Protein 4LEB (pdb70)

Nearest PDB structures (foldseek):
  4leb-assembly1_A  TM=1.003E+00  e=3.165E-59  Candida albicans
  4lee-assembly4_D  TM=9.912E-01  e=3.536E-52  Candida albicans
  2y7n-assembly1_A  TM=9.715E-01  e=2.767E-42  Candida albicans
  2y7o-assembly1_A  TM=9.801E-01  e=5.892E-42  Candida albicans
  2ylh-assembly1_A  TM=9.831E-01  e=1.135E-41  Candida albicans

Solvent-accessible surface area: 13221 Å² total; per-residue (Å²): 99,102,106,26,84,36,5,0,76,40,14,79,36,16,68,58,57,62,65,34,118,33,122,42,56,0,0,16,3,11,18,3,39,0,37,0,5,3,44,5,54,11,108,83,8,56,53,31,8,52,1,61,0,39,0,49,19,1,1,12,15,42,52,113,120,104,30,34,66,0,56,9,131,75,51,66,3,0,39,0,90,30,104,21,0,14,26,185,41,28,71,0,18,0,64,0,63,3,22,120,59,1,66,110,107,44,86,0,124,17,73,10,75,0,28,0,2,1,1,3,1,1,2,8,18,90,18,0,34,114,5,2,98,36,15,84,26,26,106,16,80,3,43,0,26,7,48,69,42,165,10,59,36,100,13,66,2,76,152,12,94,77,77,66,121,31,85,4,38,12,2,12,30,1,70,87,87,100,52,0,1,1,0,0,0,2,9,77,4,68,115,1,4,69,40,6,41,2,0,0,9,26,47,169,62,42,4,109,7,28,53,95,51,33,53,22,0,6,0,134,28,40,21,54,10,15,21,0,46,32,45,86,106,32,48,83,91,89,97,43,58,62,78,5,0,62,2,64,6,115,106,3,69,59,46,34,14,0,0,0,2,0,23,0,32,15,126,50,21,46,61,8,19,0,32,6,26,6,42,13,30,15,46,89,49,135,136,61,156,33,91,34,81,35,137,6,27,33,172,128,127,61,57,33,7,22

CATH classification: 2.60.40.1280 (+1 more: 2.60.40.2430)

Foldseek 3Di:
DEEDFCFFPAFDDWDADQPDPAPWQALQGWWIKTKTKGKDALQPDAFFYKFKKKFAQFAAFPDPDQWWFDDAPHRTFKIWGWAGCHLPARIIMIMMGTHRVNHRHDIGIGMTITTTRGQLAAAQRPSNLVSVPVDAAAKDKGWMTGPPRIYIDIDGGHFHPDDLQAKDKDWAADVVVQKIKMKIWAGDQQQWFAKWKKWKFADPPFKFWDPVFKAKFKAQFGGSHNHGNHGDDFAWDWDDGGGIIMIMHGTGGHRIIIMMMTIMHGNDSAWGKMKMWHWTAHDVGDIDTDIDMDIHGPD/DDDDDDD

Secondary structure (DSSP, 8-state):
--B----EEEEEEEEE--SS--SS--TTSS-EEEEEEEEEETTT--TT-EEEEEEETEEEESSS-SEEEEEETTEEEEEEEEE--TTT-SEEEEEEEE-TT--TT-EEEEEEEEEEEE----SSSHHHHHHTTS--SEEEEEEEESSS-EEEEEEEEPPPSS-TTS-EEEEEEEGGGTEEEEEEEPPP-TT-EEEEEEEEEESSSSEEEEEEEEEEEEEESB-TTS-BS--B--EEEEEEETTEEEEEEEEEPTTEEEEEEEEEEESSTTEEEEEEEEEEEETTS-EEE--EEEEEE--/---EE--

Organism: Candida albicans (strain SC5314 / ATCC MYA-2876) (NCBI:txid237561)

InterPro domains:
  IPR008440 Agglutinin-like protein repeat [PF05792] (365-396)
  IPR008440 Agglutinin-like protein repeat [PF05792] (401-432)
  IPR008440 Agglutinin-like protein repeat [PF05792] (438-469)
  IPR008440 Agglutinin-like protein repeat [PF05792] (474-505)
  IPR008440 Agglutinin-like protein repeat [PF05792] (510-541)
  IPR008440 Agglutinin-like protein repeat [PF05792] (546-577)
  IPR008440 Agglutinin-like protein repeat [PF05792] (582-613)
  IPR008440 Agglutinin-like protein repeat [PF05792] (618-649)
  IPR008440 Agglutinin-like protein repeat [PF05792] (654-685)
  IPR008440 Agglutinin-like protein repeat [PF05792] (690-721)
  IPR008440 Agglutinin-like protein repeat [PF05792] (726-757)
  IPR008440 Agglutinin-like protein repeat [PF05792] (762-793)
  IPR008440 Agglutinin-like protein repeat [PF05792] (798-829)
  IPR008440 Agglutinin-like protein repeat [PF05792] (834-863)
  IPR008966 Adhesion domain superfamily [SSF49401] (24-174)
  IPR011252 Fibrogen-binding domain 1 [G3DSA:2.60.40.1280] (17-177)
  IPR024672 Agglutinin-like protein, N-terminal [PF11766] (53-298)
  IPR024672 Agglutinin-like protein, N-terminal [SM01056] (53-298)
  IPR033504 Agglutinin-like protein [PTHR33793] (1-693)
  IPR043063 Agglutinin-like protein, N-terminal, N2 subdomain [G3DSA:2.60.40.2430] (178-329)

Sequence (306 aa):
GKTITGVFNSSFNSLTTWSSNAATYNYKGPGTPTWNAVLGWSLDGTSASPGDTFTLNNMMPCVFKFTTSQTSVDLTAHGVKYATTCQFQAGEEFMMTFSTLTCTVSSNTLTPSIKALGTVTTLPLAFNVGGTGSSSSVDLEEDSKCFTAGTNTVTFNDDGGKKISSINVDFERSNVDPKGYLTDSRVIPSLNKKVSTLFVAPQQCANGYTTSGTMMGFANTYGDVQIDCSSNIHVGITKGLNDWNYPVSSSEESFSSYTKTTCSSSNGIFITYKNVPAGYRPFVVDAYISSATDVNSYTLSYANEYTCAGGYWQRAPFTTLRWTGYTTTTTTT

Radius of gyration: 21.94 Å; Cα contacts (8 Å, |Δi|>4): 950; chains: 2; bounding box: 49×68×44 Å

B-factor: mean 16.34, std 8.69, range [6.85, 72.16]

GO terms:
  GO:0050839 cell adhesion molecule binding (F, IDA)
  GO:1903561 extracellular vesicle (C, IDA)
  GO:0005576 extracellular region (C, IDA)
  GO:0009277 fungal-type cell wall (C, IDA)
  GO:0009986 cell surface (C, IDA)
  GO:0030445 yeast-form cell wall (C, IDA)
  GO:0030446 hyphal cell wall (C, IDA)
  GO:0030985 high molecular weight kininogen binding (F, IDA)
  GO:0044409 symbiont entry into host (P, IDA)
  GO:0098609 cell-cell adhesion (P, IDA)
  GO:0007155 cell adhesion (P, IDA)
  GO:0050839 cell adhesion molecule binding (F, IMP)
  GO:0009986 cell surface (C, IMP)
  GO:0030446 hyphal cell wall (C, IMP)
  GO:0043708 cell adhesion involved in biofilm formation (P, IMP)
  GO:0043709 cell adhesion involved in single-species biofilm formation (P, IMP)
  GO:0043710 cell adhesion involved in multi-species biofilm formation (P, IMP)
  GO:0044003 symbiont-mediated perturbation of host process (P, IMP)
  GO:0044011 single-species biofilm formation on inanimate substrate (P, IMP)
  GO:0044182 filamentous growth of a population of unicellular organisms (P, IMP)

Structure (mmCIF, N/CA/C/O backbone):
data_4LEB
#
_entry.id   4LEB
#
_cell.length_a   49.360
_cell.length_b   58.180
_cell.length_c   57.180
_cell.angle_alpha   90.00
_cell.angle_beta   114.49
_cell.angle_gamma   90.00
#
_symmetry.space_group_name_H-M   'P 1 21 1'
#
loop_
_entity.id
_entity.type
_entity.pdbx_description
1 polymer 'Agglutinin-like protein 3'
2 polymer hepta-threonine
3 water water
#
loop_
_atom_site.group_PDB
_atom_site.id
_atom_site.type_symbol
_atom_site.label_atom_id
_atom_site.label_alt_id
_atom_site.label_comp_id
_atom_site.label_asym_id
_atom_site.label_entity_id
_atom_site.label_seq_id
_atom_site.pdbx_PDB_ins_code
_atom_site.Cartn_x
_atom_site.Cartn_y
_atom_site.Cartn_z
_atom_site.occupancy
_atom_site.B_iso_or_equiv
_atom_site.auth_seq_id
_atom_site.auth_comp_id
_atom_site.auth_asym_id
_atom_site.auth_atom_id
_atom_site.pdbx_PDB_model_num
ATOM 1 N N . GLY A 1 1 ? -28.871 -21.840 -9.812 1.00 35.58 0 GLY A N 1
ATOM 2 C CA . GLY A 1 1 ? -29.697 -21.651 -8.584 1.00 35.06 0 GLY A CA 1
ATOM 3 C C . GLY A 1 1 ? -30.135 -20.214 -8.350 1.00 34.42 0 GLY A C 1
ATOM 4 O O . GLY A 1 1 ? -30.816 -19.617 -9.210 1.00 36.37 0 GLY A O 1
ATOM 5 N N . LYS A 1 2 ? -29.802 -19.681 -7.174 1.00 32.39 1 LYS A N 1
ATOM 6 C CA . LYS A 1 2 ? -30.162 -18.309 -6.792 1.00 31.31 1 LYS A CA 1
ATOM 7 C C . LYS A 1 2 ? -28.891 -17.471 -6.628 1.00 30.01 1 LYS A C 1
ATOM 8 O O . LYS A 1 2 ? -27.772 -18.003 -6.678 1.00 30.43 1 LYS A O 1
ATOM 12 N N . THR A 1 3 ? -29.104 -16.165 -6.443 1.00 30.40 2 THR A N 1
ATOM 13 C CA . THR A 1 3 ? -28.052 -15.211 -6.101 1.00 31.26 2 THR A CA 1
ATOM 14 C C . THR A 1 3 ? -27.917 -15.171 -4.584 1.00 29.81 2 THR A C 1
ATOM 15 O O . THR A 1 3 ? -28.910 -15.003 -3.861 1.00 31.89 2 THR A O 1
ATOM 19 N N . ILE A 1 4 ? -26.693 -15.354 -4.084 1.00 28.70 3 ILE A N 1
ATOM 20 C CA . ILE A 1 4 ? -26.446 -15.246 -2.659 1.00 28.32 3 ILE A CA 1
ATOM 21 C C . ILE A 1 4 ? -25.508 -14.051 -2.382 1.00 28.09 3 ILE A C 1
ATOM 22 O O . ILE A 1 4 ? -24.824 -13.582 -3.297 1.00 28.33 3 ILE A O 1
ATOM 27 N N . THR A 1 5 ? -25.518 -13.555 -1.137 1.00 27.10 4 THR A N 1
ATOM 28 C CA . THR A 1 5 ? -24.656 -12.461 -0.723 1.00 26.95 4 THR A CA 1
ATOM 29 C C . THR A 1 5 ? -23.979 -12.826 0.577 1.00 25.63 4 THR A C 1
ATOM 30 O O . THR A 1 5 ? -24.334 -13.793 1.253 1.00 27.06 4 THR A O 1
ATOM 34 N N . GLY A 1 6 ? -23.006 -12.016 0.936 1.00 25.00 5 GLY A N 1
ATOM 35 C CA . GLY A 1 6 ? -22.231 -12.234 2.146 1.00 24.85 5 GLY A CA 1
ATOM 36 C C . GLY A 1 6 ? -21.310 -13.459 2.156 1.00 23.20 5 GLY A C 1
ATOM 37 O O . GLY A 1 6 ? -21.005 -14.002 3.221 1.00 26.35 5 GLY A O 1
ATOM 38 N N . VAL A 1 7 ? -20.853 -13.898 0.985 1.00 21.26 6 VAL A N 1
ATOM 39 C CA . VAL A 1 7 ? -19.878 -14.992 0.906 1.00 19.82 6 VAL A CA 1
ATOM 40 C C . VAL A 1 7 ? -18.487 -14.447 1.269 1.00 19.07 6 VAL A C 1
ATOM 41 O O . VAL A 1 7 ? -17.779 -14.990 2.145 1.00 19.00 6 VAL A O 1
ATOM 45 N N . PHE A 1 8 ? -18.085 -13.358 0.622 1.00 17.99 7 PHE A N 1
ATOM 46 C CA . PHE A 1 8 ? -16.847 -12.656 1.013 1.00 16.99 7 PHE A CA 1
ATOM 47 C C . PHE A 1 8 ? -17.118 -11.859 2.269 1.00 17.76 7 PHE A C 1
ATOM 48 O O . PHE A 1 8 ? -17.992 -10.990 2.305 1.00 20.89 7 PHE A O 1
ATOM 56 N N . ASN A 1 9 ? -16.357 -12.151 3.315 1.00 17.67 8 ASN A N 1
ATOM 57 C CA . ASN A 1 9 ? -16.718 -11.677 4.636 1.00 18.01 8 ASN A CA 1
ATOM 58 C C . ASN A 1 9 ? -15.628 -10.856 5.345 1.00 17.53 8 ASN A C 1
ATOM 59 O O . ASN A 1 9 ? -15.903 -10.237 6.377 1.00 19.69 8 ASN A O 1
ATOM 64 N N . SER A 1 10 ? -14.416 -10.833 4.796 1.00 16.12 9 SER A N 1
ATOM 65 C CA A SER A 1 10 ? -13.357 -10.031 5.384 0.50 15.13 9 SER A CA 1
ATOM 66 C CA B SER A 1 10 ? -13.314 -10.120 5.415 0.50 15.98 9 SER A CA 1
ATOM 67 C C . SER A 1 10 ? -12.279 -9.711 4.369 1.00 14.58 9 SER A C 1
ATOM 68 O O . SER A 1 10 ? -12.020 -10.459 3.401 1.00 14.16 9 SER A O 1
ATOM 73 N N . PHE A 1 11 ? -11.660 -8.562 4.585 1.00 14.45 10 PHE A N 1
ATOM 74 C CA . PHE A 1 11 ? -10.572 -8.094 3.737 1.00 11.92 10 PHE A CA 1
ATOM 75 C C . PHE A 1 11 ? -9.323 -8.301 4.618 1.00 11.67 10 PHE A C 1
ATOM 76 O O . PHE A 1 11 ? -9.033 -7.475 5.501 1.00 12.13 10 PHE A O 1
ATOM 84 N N . ASN A 1 12 ? -8.646 -9.436 4.437 1.00 11.65 11 ASN A N 1
ATOM 85 C CA . ASN A 1 12 ? -7.574 -9.827 5.402 1.00 11.86 11 ASN A CA 1
ATOM 86 C C . ASN A 1 12 ? -6.296 -9.072 5.199 1.00 11.30 11 ASN A C 1
ATOM 87 O O . ASN A 1 12 ? -5.677 -8.676 6.191 1.00 12.98 11 ASN A O 1
ATOM 92 N N . SER A 1 13 ? -5.821 -8.920 3.975 1.00 10.45 12 SER A N 1
ATOM 93 C CA . SER A 1 13 ? -4.567 -8.199 3.717 1.00 10.35 12 SER A CA 1
ATOM 94 C C . SER A 1 13 ? -4.588 -7.547 2.349 1.00 9.84 12 SER A C 1
ATOM 95 O O . SER A 1 13 ? -5.345 -7.991 1.460 1.00 10.26 12 SER A O 1
ATOM 98 N N . LEU A 1 14 ? -3.813 -6.509 2.176 1.00 9.29 13 LEU A N 1
ATOM 99 C CA . LEU A 1 14 ? -3.681 -5.809 0.891 1.00 9.35 13 LEU A CA 1
ATOM 100 C C . LEU A 1 14 ? -2.229 -5.382 0.843 1.00 9.72 13 LEU A C 1
ATOM 101 O O . LEU A 1 14 ? -1.855 -4.446 1.563 1.00 11.61 13 LEU A O 1
ATOM 106 N N . THR A 1 15 ? -1.424 -6.067 0.039 1.00 10.80 14 THR A N 1
ATOM 107 C CA A THR A 1 15 ? 0.018 -5.888 0.105 0.70 12.24 14 THR A CA 1
ATOM 108 C CA B THR A 1 15 ? 0.045 -5.950 0.087 0.30 11.14 14 THR A CA 1
ATOM 109 C C . THR A 1 15 ? 0.577 -5.727 -1.320 1.00 10.91 14 THR A C 1
ATOM 110 O O . THR A 1 15 ? 0.126 -6.366 -2.268 1.00 12.87 14 THR A O 1
ATOM 117 N N . TRP A 1 16 ? 1.513 -4.832 -1.486 1.00 11.09 15 TRP A N 1
ATOM 118 C CA . TRP A 1 16 ? 2.102 -4.553 -2.786 1.00 9.78 15 TRP A CA 1
ATOM 119 C C . TRP A 1 16 ? 3.332 -5.413 -3.065 1.00 11.03 15 TRP A C 1
ATOM 120 O O . TRP A 1 16 ? 4.243 -5.537 -2.209 1.00 13.96 15 TRP A O 1
ATOM 131 N N . SER A 1 17 ? 3.390 -5.931 -4.276 1.00 10.51 16 SER A N 1
ATOM 132 C CA A SER A 1 17 ? 4.575 -6.615 -4.820 0.50 11.61 16 SER A CA 1
ATOM 133 C CA B SER A 1 17 ? 4.566 -6.607 -4.803 0.50 11.12 16 SER A CA 1
ATOM 134 C C . SER A 1 17 ? 4.943 -5.912 -6.105 1.00 10.81 16 SER A C 1
ATOM 135 O O . SER A 1 17 ? 4.224 -6.038 -7.096 1.00 12.19 16 SER A O 1
ATOM 140 N N . ASN A 1 18 ? 6.017 -5.137 -6.086 1.00 11.38 17 ASN A N 1
ATOM 141 C CA . ASN A 1 18 ? 6.433 -4.319 -7.234 1.00 11.51 17 ASN A CA 1
ATOM 142 C C . ASN A 1 18 ? 6.544 -5.216 -8.463 1.00 12.10 17 ASN A C 1
ATOM 143 O O . ASN A 1 18 ? 7.403 -6.092 -8.500 1.00 14.44 17 ASN A O 1
ATOM 148 N N . ALA A 1 19 ? 5.733 -4.971 -9.484 1.00 12.35 18 ALA A N 1
ATOM 149 C CA . ALA A 1 19 ? 5.771 -5.849 -10.646 1.00 12.92 18 ALA A CA 1
ATOM 150 C C . ALA A 1 19 ? 6.924 -5.516 -11.586 1.00 13.02 18 ALA A C 1
ATOM 151 O O . ALA A 1 19 ? 7.228 -6.285 -12.510 1.00 17.29 18 ALA A O 1
ATOM 153 N N . ALA A 1 20 ? 7.561 -4.367 -11.394 1.00 14.11 19 ALA A N 1
ATOM 154 C CA . ALA A 1 20 ? 8.669 -4.012 -12.257 1.00 16.64 19 ALA A CA 1
ATOM 155 C C . ALA A 1 20 ? 9.751 -3.368 -11.373 1.00 17.63 19 ALA A C 1
ATOM 156 O O . ALA A 1 20 ? 10.260 -4.044 -10.453 1.00 19.89 19 ALA A O 1
ATOM 158 N N . THR A 1 21 ? 10.165 -2.143 -11.635 1.00 17.23 20 THR A N 1
ATOM 159 C CA . THR A 1 21 ? 11.101 -1.468 -10.757 1.00 17.26 20 THR A CA 1
ATOM 160 C C . THR A 1 21 ? 10.453 -0.103 -10.523 1.00 15.52 20 THR A C 1
ATOM 161 O O . THR A 1 21 ? 11.108 0.932 -10.643 1.00 15.46 20 THR A O 1
ATOM 165 N N . TYR A 1 22 ? 9.161 -0.089 -10.207 1.00 12.80 21 TYR A N 1
ATOM 166 C CA . TYR A 1 22 ? 8.518 1.176 -9.918 1.00 12.18 21 TYR A CA 1
ATOM 167 C C . TYR A 1 22 ? 9.143 1.845 -8.710 1.00 12.21 21 TYR A C 1
ATOM 168 O O . TYR A 1 22 ? 9.540 1.171 -7.763 1.00 13.59 21 TYR A O 1
ATOM 177 N N . ASN A 1 23 ? 9.198 3.186 -8.773 1.00 13.32 22 ASN A N 1
ATOM 178 C CA . ASN A 1 23 ? 9.833 3.971 -7.707 1.00 14.45 22 ASN A CA 1
ATOM 179 C C . ASN A 1 23 ? 8.929 4.298 -6.552 1.00 14.32 22 ASN A C 1
ATOM 180 O O . ASN A 1 23 ? 9.392 4.739 -5.493 1.00 17.61 22 ASN A O 1
ATOM 185 N N . TYR A 1 24 ? 7.634 4.093 -6.737 1.00 11.62 23 TYR A N 1
ATOM 186 C CA . TYR A 1 24 ? 6.663 4.393 -5.703 1.00 11.32 23 TYR A CA 1
ATOM 187 C C . TYR A 1 24 ? 5.612 3.297 -5.666 1.00 9.86 23 TYR A C 1
ATOM 188 O O . TYR A 1 24 ? 5.226 2.707 -6.711 1.00 10.69 23 TYR A O 1
ATOM 197 N N . LYS A 1 25 ? 5.087 3.100 -4.471 1.00 9.75 24 LYS A N 1
ATOM 198 C CA . LYS A 1 25 ? 4.033 2.132 -4.184 1.00 10.05 24 LYS A CA 1
ATOM 199 C C . LYS A 1 25 ? 2.665 2.798 -4.427 1.00 9.10 24 LYS A C 1
ATOM 200 O O . LYS A 1 25 ? 1.929 3.129 -3.511 1.00 9.77 24 LYS A O 1
ATOM 206 N N . GLY A 1 26 ? 2.332 3.011 -5.702 1.00 9.43 25 GLY A N 1
ATOM 207 C CA . GLY A 1 26 ? 1.104 3.716 -6.044 1.00 8.78 25 GLY A CA 1
ATOM 208 C C . GLY A 1 26 ? -0.055 2.737 -6.207 1.00 8.22 25 GLY A C 1
ATOM 209 O O . GLY A 1 26 ? 0.149 1.544 -6.492 1.00 9.03 25 GLY A O 1
ATOM 210 N N . PRO A 1 27 ? -1.309 3.232 -6.068 1.00 8.25 26 PRO A N 1
ATOM 211 C CA . PRO A 1 27 ? -2.448 2.333 -6.304 1.00 8.71 26 PRO A CA 1
ATOM 212 C C . PRO A 1 27 ? -2.504 1.715 -7.732 1.00 8.57 26 PRO A C 1
ATOM 213 O O . PRO A 1 27 ? -2.888 0.569 -7.866 1.00 9.11 26 PRO A O 1
ATOM 217 N N . GLY A 1 28 ? -2.049 2.481 -8.726 1.00 8.40 27 GLY A N 1
ATOM 218 C CA . GLY A 1 28 ? -2.102 2.026 -10.116 1.00 9.34 27 GLY A CA 1
ATOM 219 C C . GLY A 1 28 ? -0.879 1.302 -10.591 1.00 9.91 27 GLY A C 1
ATOM 220 O O . GLY A 1 28 ? -0.823 0.796 -11.692 1.00 10.96 27 GLY A O 1
ATOM 221 N N . THR A 1 29 ? 0.179 1.254 -9.741 1.00 10.09 28 THR A N 1
ATOM 222 C CA . THR A 1 29 ? 1.390 0.520 -10.106 1.00 9.68 28 THR A CA 1
ATOM 223 C C . THR A 1 29 ? 1.218 -0.933 -9.676 1.00 9.41 28 THR A C 1
ATOM 224 O O . THR A 1 29 ? 1.067 -1.226 -8.493 1.00 10.06 28 THR A O 1
ATOM 228 N N . PRO A 1 30 ? 1.210 -1.882 -10.612 1.00 9.02 29 PRO A N 1
ATOM 229 C CA . PRO A 1 30 ? 1.025 -3.269 -10.220 1.00 9.31 29 PRO A CA 1
ATOM 230 C C . PRO A 1 30 ? 2.186 -3.858 -9.379 1.00 8.46 29 PRO A C 1
ATOM 231 O O . PRO A 1 30 ? 3.330 -3.514 -9.600 1.00 8.85 29 PRO A O 1
ATOM 235 N N . THR A 1 31 ? 1.883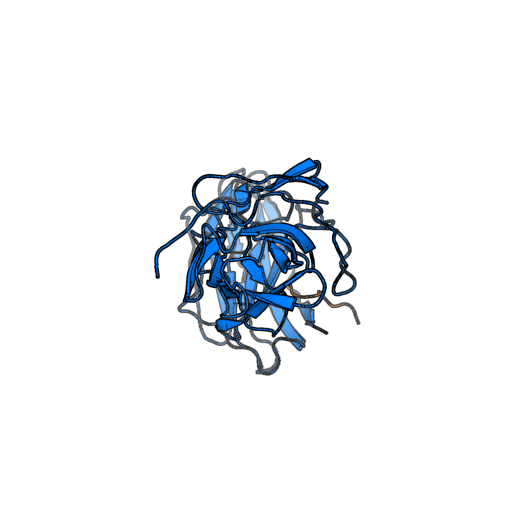 -4.761 -8.465 1.00 8.94 30 THR A N 1
ATOM 236 C CA . THR A 1 31 ? 0.642 -5.513 -8.281 1.00 8.65 30 THR A CA 1
ATOM 237 C C . THR A 1 31 ? 0.204 -5.417 -6.840 1.00 8.45 30 THR A C 1
ATOM 238 O O . THR A 1 31 ? 1.065 -5.624 -5.907 1.00 9.81 30 THR A O 1
ATOM 242 N N . TRP A 1 32 ? -1.054 -5.173 -6.537 1.00 7.78 31 TRP A N 1
ATOM 243 C CA . TRP A 1 32 ? -1.594 -5.236 -5.208 1.00 8.42 31 TRP A CA 1
ATOM 244 C C . TRP A 1 32 ? -2.269 -6.564 -4.995 1.00 8.77 31 TRP A C 1
ATOM 245 O O . TRP A 1 32 ? -3.246 -6.883 -5.715 1.00 12.06 31 TRP A O 1
ATOM 256 N N . ASN A 1 33 ? -1.835 -7.373 -4.042 1.00 8.46 32 ASN A N 1
ATOM 257 C CA . ASN A 1 33 ? -2.449 -8.652 -3.795 1.00 8.50 32 ASN A CA 1
ATOM 258 C C . ASN A 1 33 ? -3.461 -8.499 -2.691 1.00 7.96 32 ASN A C 1
ATOM 259 O O . ASN A 1 33 ? -3.101 -8.217 -1.501 1.00 9.64 32 ASN A O 1
ATOM 264 N N . ALA A 1 34 ? -4.750 -8.630 -3.029 1.00 8.41 33 ALA A N 1
ATOM 265 C CA . ALA A 1 34 ? -5.817 -8.485 -2.084 1.00 9.28 33 ALA A CA 1
ATOM 266 C C . ALA A 1 34 ? -6.211 -9.869 -1.634 1.00 8.79 33 ALA A C 1
ATOM 267 O O . ALA A 1 34 ? -6.634 -10.726 -2.433 1.00 9.58 33 ALA A O 1
ATOM 269 N N . VAL A 1 35 ? -6.089 -10.116 -0.325 1.00 8.97 34 VAL A N 1
ATOM 270 C CA . VAL A 1 35 ? -6.470 -11.407 0.205 1.00 9.55 34 VAL A CA 1
ATOM 271 C C . VAL A 1 35 ? -7.761 -11.276 0.974 1.00 9.16 34 VAL A C 1
ATOM 272 O O . VAL A 1 35 ? -7.850 -10.480 1.947 1.00 10.39 34 VAL A O 1
ATOM 276 N N . LEU A 1 36 ? -8.800 -11.987 0.492 1.00 9.61 35 LEU A N 1
ATOM 277 C CA . LEU A 1 36 ? -10.132 -11.887 1.091 1.00 10.63 35 LEU A CA 1
ATOM 278 C C . LEU A 1 36 ? -10.511 -13.162 1.768 1.00 11.75 35 LEU A C 1
ATOM 279 O O . LEU A 1 36 ? -10.199 -14.231 1.262 1.00 12.40 35 LEU A O 1
ATOM 284 N N . GLY A 1 37 ? -11.168 -13.055 2.913 1.00 12.65 36 GLY A N 1
ATOM 285 C CA . GLY A 1 37 ? -11.738 -14.232 3.569 1.00 13.36 36 GLY A CA 1
ATOM 286 C C . GLY A 1 37 ? -13.172 -14.478 3.031 1.00 14.23 36 GLY A C 1
ATOM 287 O O . GLY A 1 37 ? -13.937 -13.522 2.776 1.00 15.25 36 GLY A O 1
ATOM 288 N N . TRP A 1 38 ? -13.557 -15.753 2.911 1.00 14.64 37 TRP A N 1
ATOM 289 C CA . TRP A 1 38 ? -14.907 -16.146 2.344 1.00 15.46 37 TRP A CA 1
ATOM 290 C C . TRP A 1 38 ? -15.384 -17.369 3.109 1.00 16.99 37 TRP A C 1
ATOM 291 O O . TRP A 1 38 ? -14.582 -18.134 3.719 1.00 18.45 37 TRP A O 1
ATOM 302 N N . SER A 1 39 ? -16.690 -17.552 3.100 1.00 19.70 38 SER A N 1
ATOM 303 C CA . SER A 1 39 ? -17.270 -18.794 3.590 1.00 22.27 38 SER A CA 1
ATOM 304 C C . SER A 1 39 ? -18.502 -19.221 2.850 1.00 22.42 38 SER A C 1
ATOM 305 O O . SER A 1 39 ? -19.287 -18.382 2.383 1.00 23.31 38 SER A O 1
ATOM 308 N N . LEU A 1 40 ? -18.581 -20.528 2.670 1.00 23.17 39 LEU A N 1
ATOM 309 C CA . LEU A 1 40 ? -19.703 -21.189 2.001 1.00 23.20 39 LEU A CA 1
ATOM 310 C C . LEU A 1 40 ? -20.176 -22.371 2.843 1.00 24.67 39 LEU A C 1
ATOM 311 O O . LEU A 1 40 ? -19.387 -23.176 3.308 1.00 25.61 39 LEU A O 1
ATOM 316 N N . ASP A 1 41 ? -21.481 -22.478 2.961 1.00 28.18 40 ASP A N 1
ATOM 317 C CA . ASP A 1 41 ? -22.097 -23.510 3.792 1.00 29.72 40 ASP A CA 1
ATOM 318 C C . ASP A 1 41 ? -23.119 -24.275 2.931 1.00 30.08 40 ASP A C 1
ATOM 319 O O . ASP A 1 41 ? -24.039 -23.653 2.381 1.00 30.88 40 ASP A O 1
ATOM 324 N N . GLY A 1 42 ? -22.929 -25.596 2.767 1.00 29.41 41 GLY A N 1
ATOM 325 C CA . GLY A 1 42 ? -23.835 -26.426 1.902 1.00 30.35 41 GLY A CA 1
ATOM 326 C C . GLY A 1 42 ? -25.280 -26.452 2.373 1.00 31.38 41 GLY A C 1
ATOM 327 O O . GLY A 1 42 ? -26.238 -26.817 1.608 1.00 32.03 41 GLY A O 1
ATOM 328 N N . THR A 1 43 ? -25.489 -26.048 3.622 1.00 32.37 42 THR A N 1
ATOM 329 C CA . THR A 1 43 ? -26.852 -25.984 4.167 1.00 33.53 42 THR A CA 1
ATOM 330 C C . THR A 1 43 ? -27.542 -24.712 3.698 1.00 33.68 42 THR A C 1
ATOM 331 O O . THR A 1 43 ? -28.745 -24.546 3.868 1.00 35.08 42 THR A O 1
ATOM 335 N N . SER A 1 44 ? -26.782 -23.811 3.107 1.00 34.25 43 SER A N 1
ATOM 336 C CA . SER A 1 44 ? -27.288 -22.513 2.698 1.00 34.51 43 SER A CA 1
ATOM 337 C C . SER A 1 44 ? -26.740 -22.078 1.323 1.00 34.26 43 SER A C 1
ATOM 338 O O . SER A 1 44 ? -26.909 -20.940 0.910 1.00 35.44 43 SER A O 1
ATOM 341 N N . ALA A 1 45 ? -26.128 -23.013 0.603 1.00 32.77 44 ALA A N 1
ATOM 342 C CA . ALA A 1 45 ? -25.690 -22.758 -0.744 1.00 31.83 44 ALA A CA 1
ATOM 343 C C . ALA A 1 45 ? -25.699 -24.073 -1.470 1.00 31.00 44 ALA A C 1
ATOM 344 O O . ALA A 1 45 ? -25.456 -25.137 -0.872 1.00 32.17 44 ALA A O 1
ATOM 346 N N . SER A 1 46 ? -26.010 -24.003 -2.760 1.00 30.39 45 SER A N 1
ATOM 347 C CA . SER A 1 46 ? -26.033 -25.196 -3.570 1.00 29.64 45 SER A CA 1
ATOM 348 C C . SER A 1 46 ? -25.186 -25.067 -4.787 1.00 27.56 45 SER A C 1
ATOM 349 O O . SER A 1 46 ? -25.002 -23.958 -5.308 1.00 29.21 45 SER A O 1
ATOM 352 N N . PRO A 1 47 ? -24.710 -26.206 -5.297 1.00 27.29 46 PRO A N 1
ATOM 353 C CA . PRO A 1 47 ? -23.970 -26.138 -6.555 1.00 26.68 46 PRO A CA 1
ATOM 354 C C . PRO A 1 47 ? -24.769 -25.400 -7.635 1.00 26.37 46 PRO A C 1
ATOM 355 O O . PRO A 1 47 ? -25.980 -25.619 -7.812 1.00 28.08 46 PRO A O 1
ATOM 359 N N . GLY A 1 48 ? -24.107 -24.457 -8.304 1.00 24.67 47 GLY A N 1
ATOM 360 C CA . GLY A 1 48 ? -24.803 -23.676 -9.337 1.00 24.89 47 GLY A CA 1
ATOM 361 C C . GLY A 1 48 ? -25.345 -22.328 -8.876 1.00 26.20 47 GLY A C 1
ATOM 362 O O . GLY A 1 48 ? -25.668 -21.499 -9.708 1.00 26.72 47 GLY A O 1
ATOM 363 N N . ASP A 1 49 ? -25.443 -22.076 -7.565 1.00 25.44 48 ASP A N 1
ATOM 364 C CA . ASP A 1 49 ? -25.747 -20.703 -7.110 1.00 25.67 48 ASP A CA 1
ATOM 365 C C . ASP A 1 49 ? -24.584 -19.738 -7.448 1.00 24.54 48 ASP A C 1
ATOM 366 O O . ASP A 1 49 ? -23.438 -20.153 -7.653 1.00 23.46 48 ASP A O 1
ATOM 371 N N . THR A 1 50 ? -24.920 -18.456 -7.548 1.00 23.37 49 THR A N 1
ATOM 372 C CA . THR A 1 50 ? -23.960 -17.485 -7.997 1.00 22.64 49 THR A CA 1
ATOM 373 C C . THR A 1 50 ? -23.858 -16.331 -7.000 1.00 21.65 49 THR A C 1
ATOM 374 O O . THR A 1 50 ? -24.774 -16.070 -6.220 1.00 21.99 49 THR A O 1
ATOM 378 N N . PHE A 1 51 ? -22.730 -15.642 -7.017 1.00 20.21 50 PHE A N 1
ATOM 379 C CA . PHE A 1 51 ? -22.547 -14.492 -6.167 1.00 20.54 50 PHE A CA 1
ATOM 380 C C . PHE A 1 51 ? -21.504 -13.593 -6.834 1.00 19.33 50 PHE A C 1
ATOM 381 O O . PHE A 1 51 ? -20.715 -14.058 -7.680 1.00 19.89 50 PHE A O 1
ATOM 389 N N . THR A 1 52 ? -21.514 -12.305 -6.479 1.00 19.77 51 THR A N 1
ATOM 390 C CA . THR A 1 52 ? -20.674 -11.333 -7.160 1.00 18.62 51 THR A CA 1
ATOM 391 C C . THR A 1 52 ? -19.948 -10.426 -6.166 1.00 18.28 51 THR A C 1
ATOM 392 O O . THR A 1 52 ? -20.579 -9.856 -5.231 1.00 21.44 51 THR A O 1
ATOM 396 N N . LEU A 1 53 ? -18.647 -10.247 -6.369 1.00 13.67 52 LEU A N 1
ATOM 397 C CA . LEU A 1 53 ? -17.860 -9.347 -5.532 1.00 12.72 52 LEU A CA 1
ATOM 398 C C . LEU A 1 53 ? -17.505 -8.062 -6.279 1.00 11.42 52 LEU A C 1
ATOM 399 O O . LEU A 1 53 ? -16.715 -8.083 -7.223 1.00 12.69 52 LEU A O 1
ATOM 404 N N . ASN A 1 54 ? -18.093 -6.947 -5.854 1.00 11.79 53 ASN A N 1
ATOM 405 C CA A ASN A 1 54 ? -17.930 -5.632 -6.418 0.50 11.07 53 ASN A CA 1
ATOM 406 C CA B ASN A 1 54 ? -17.852 -5.654 -6.478 0.50 11.31 53 ASN A CA 1
ATOM 407 C C . ASN A 1 54 ? -16.663 -4.957 -5.881 1.00 10.11 53 ASN A C 1
ATOM 408 O O . ASN A 1 54 ? -16.516 -4.896 -4.671 1.00 11.42 53 ASN A O 1
ATOM 417 N N . MET A 1 55 ? -15.826 -4.423 -6.766 1.00 9.63 54 MET A N 1
ATOM 418 C CA A MET A 1 55 ? -14.519 -3.875 -6.375 0.50 9.11 54 MET A CA 1
ATOM 419 C CA B MET A 1 55 ? -14.523 -3.844 -6.355 0.50 9.14 54 MET A CA 1
ATOM 420 C C . MET A 1 55 ? -14.370 -2.428 -6.905 1.00 8.84 54 MET A C 1
ATOM 421 O O . MET A 1 55 ? -13.749 -2.200 -7.945 1.00 9.18 54 MET A O 1
ATOM 430 N N . PRO A 1 56 ? -14.905 -1.459 -6.171 1.00 9.79 55 PRO A N 1
ATOM 431 C CA . PRO A 1 56 ? -14.754 -0.055 -6.579 1.00 9.49 55 PRO A CA 1
ATOM 432 C C . PRO A 1 56 ? -13.289 0.303 -6.757 1.00 9.08 55 PRO A C 1
ATOM 433 O O . PRO A 1 56 ? -12.421 -0.193 -5.997 1.00 10.48 55 PRO A O 1
ATOM 437 N N . CYS A 1 57 ? -12.992 1.152 -7.732 1.00 9.79 56 CYS A N 1
ATOM 438 C CA . CYS A 1 57 ? -11.657 1.734 -7.883 1.00 10.53 56 CYS A CA 1
ATOM 439 C C . CYS A 1 57 ? -10.627 0.757 -8.393 1.00 8.99 56 CYS A C 1
ATOM 440 O O . CYS A 1 57 ? -9.417 1.046 -8.287 1.00 10.00 56 CYS A O 1
ATOM 443 N N . VAL A 1 58 ? -11.042 -0.397 -8.910 1.00 9.15 57 VAL A N 1
ATOM 444 C CA . VAL A 1 58 ? -10.090 -1.404 -9.412 1.00 8.51 57 VAL A CA 1
ATOM 445 C C . VAL A 1 58 ? -10.127 -1.328 -10.955 1.00 7.94 57 VAL A C 1
ATOM 446 O O . VAL A 1 58 ? -11.218 -1.519 -11.545 1.00 8.78 57 VAL A O 1
ATOM 450 N N . PHE A 1 59 ? -9.029 -1.099 -11.630 1.00 7.61 58 PHE A N 1
ATOM 451 C CA . PHE A 1 59 ? -8.934 -1.014 -13.086 1.00 7.50 58 PHE A CA 1
ATOM 452 C C . PHE A 1 59 ? -8.843 -2.388 -13.722 1.00 8.07 58 PHE A C 1
ATOM 453 O O . PHE A 1 59 ? -9.544 -2.682 -14.723 1.00 8.96 58 PHE A O 1
ATOM 461 N N . LYS A 1 60 ? -7.972 -3.273 -13.237 1.00 7.64 59 LYS A N 1
ATOM 462 C CA . LYS A 1 60 ? -7.740 -4.566 -13.915 1.00 8.25 59 LYS A CA 1
ATOM 463 C C . LYS A 1 60 ? -7.104 -5.542 -12.970 1.00 8.12 59 LYS A C 1
ATOM 464 O O . LYS A 1 60 ? -6.637 -5.146 -11.851 1.00 8.71 59 LYS A O 1
ATOM 470 N N . PHE A 1 61 ? -7.073 -6.781 -13.378 1.00 8.66 60 PHE A N 1
ATOM 471 C CA . PHE A 1 61 ? -6.338 -7.836 -12.708 1.00 9.38 60 PHE A CA 1
ATOM 472 C C . PHE A 1 61 ? -5.051 -7.994 -13.448 1.00 10.31 60 PHE A C 1
ATOM 473 O O . PHE A 1 61 ? -5.036 -8.115 -14.665 1.00 15.59 60 PHE A O 1
ATOM 481 N N . THR A 1 62 ? -3.947 -8.116 -12.718 1.00 11.25 61 THR A N 1
ATOM 482 C CA . THR A 1 62 ? -2.634 -8.092 -13.356 1.00 14.42 61 THR A CA 1
ATOM 483 C C . THR A 1 62 ? -2.136 -9.533 -13.553 1.00 16.13 61 THR A C 1
ATOM 484 O O . THR A 1 62 ? -1.070 -9.936 -13.053 1.00 20.95 61 THR A O 1
ATOM 488 N N . THR A 1 63 ? -2.955 -10.319 -14.230 1.00 16.99 62 THR A N 1
ATOM 489 C CA . THR A 1 63 ? -2.666 -11.702 -14.561 1.00 18.64 62 THR A CA 1
ATOM 490 C C . THR A 1 63 ? -3.343 -12.020 -15.886 1.00 19.10 62 THR A C 1
ATOM 491 O O . THR A 1 63 ? -4.327 -11.355 -16.292 1.00 21.6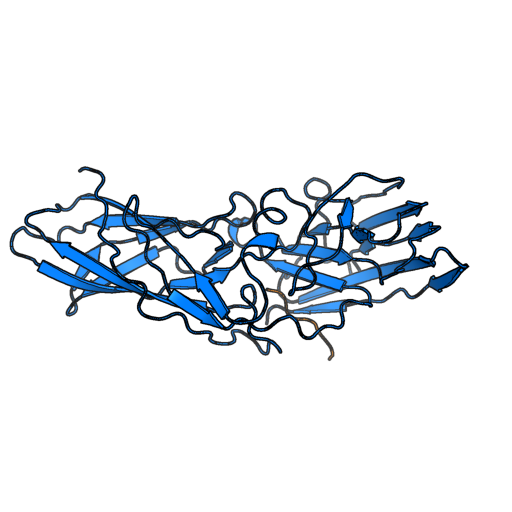8 62 THR A O 1
ATOM 495 N N . SER A 1 64 ? -2.790 -12.994 -16.581 1.00 21.09 63 SER A N 1
ATOM 496 C CA . SER A 1 64 ? -3.464 -13.503 -17.763 1.00 22.46 63 SER A CA 1
ATOM 497 C C . SER A 1 64 ? -4.543 -14.534 -17.421 1.00 22.46 63 SER A C 1
ATOM 498 O O . SER A 1 64 ? -5.335 -14.881 -18.289 1.00 22.92 63 SER A O 1
ATOM 501 N N . GLN A 1 65 ? -4.578 -15.048 -16.192 1.00 22.40 64 GLN A N 1
ATOM 502 C CA . GLN A 1 65 ? -5.713 -15.905 -15.814 1.00 22.25 64 GLN A CA 1
ATOM 503 C C . GLN A 1 65 ? -7.070 -15.199 -15.975 1.00 22.72 64 GLN A C 1
ATOM 504 O O . GLN A 1 65 ? -7.169 -14.015 -15.659 1.00 23.27 64 GLN A O 1
ATOM 510 N N . THR A 1 66 ? -8.087 -15.938 -16.406 1.00 22.25 65 THR A N 1
ATOM 511 C CA . THR A 1 66 ? -9.471 -15.424 -16.586 1.00 22.21 65 THR A CA 1
ATOM 512 C C . THR A 1 66 ? -10.388 -15.713 -15.379 1.00 19.91 65 THR A C 1
ATOM 513 O O . THR A 1 66 ? -11.506 -15.181 -15.256 1.00 17.21 65 THR A O 1
ATOM 517 N N . SER A 1 67 ? -9.922 -16.563 -14.462 1.00 19.02 66 SER A N 1
ATOM 518 C CA . SER A 1 67 ? -10.736 -16.926 -13.321 1.00 18.44 66 SER A CA 1
ATOM 519 C C . SER A 1 67 ? -9.859 -17.356 -12.195 1.00 16.20 66 SER A C 1
ATOM 520 O O . SER A 1 67 ? -8.673 -17.580 -12.359 1.00 18.51 66 SER A O 1
ATOM 523 N N . VAL A 1 68 ? -10.461 -17.473 -11.028 1.00 15.00 67 VAL A N 1
ATOM 524 C CA . VAL A 1 68 ? -9.731 -17.930 -9.828 1.00 15.15 67 VAL A CA 1
ATOM 525 C C . VAL A 1 68 ? -10.653 -18.843 -9.066 1.00 14.85 67 VAL A C 1
ATOM 526 O O . VAL A 1 68 ? -11.888 -18.646 -9.062 1.00 15.44 67 VAL A O 1
ATOM 530 N N . ASP A 1 69 ? -10.072 -19.845 -8.410 1.00 15.79 68 ASP A N 1
ATOM 531 C CA . ASP A 1 69 ? -10.875 -20.753 -7.608 1.00 16.98 68 ASP A CA 1
ATOM 532 C C . ASP A 1 69 ? -11.040 -20.307 -6.144 1.00 16.91 68 ASP A C 1
ATOM 533 O O . ASP A 1 69 ? -10.105 -19.707 -5.567 1.00 17.76 68 ASP A O 1
ATOM 538 N N . LEU A 1 70 ? -12.189 -20.615 -5.542 1.00 14.54 69 LEU A N 1
ATOM 539 C CA . LEU A 1 70 ? -12.303 -20.590 -4.086 1.00 14.28 69 LEU A CA 1
ATOM 540 C C . LEU A 1 70 ? -12.073 -21.984 -3.566 1.00 14.27 69 LEU A C 1
ATOM 541 O O . LEU A 1 70 ? -12.890 -22.866 -3.765 1.00 16.31 69 LEU A O 1
ATOM 546 N N . THR A 1 71 ? -10.935 -22.173 -2.901 1.00 14.66 70 THR A N 1
ATOM 547 C CA . THR A 1 71 ? -10.508 -23.486 -2.431 1.00 15.93 70 THR A CA 1
ATOM 548 C C . THR A 1 71 ? -10.262 -23.420 -0.931 1.00 14.80 70 THR A C 1
ATOM 549 O O . THR A 1 71 ? -9.740 -22.449 -0.459 1.00 15.78 70 THR A O 1
ATOM 553 N N . ALA A 1 72 ? -10.618 -24.455 -0.187 1.00 15.45 71 ALA A N 1
ATOM 554 C CA . ALA A 1 72 ? -10.294 -24.520 1.220 1.00 15.28 71 ALA A CA 1
ATOM 555 C C . ALA A 1 72 ? -10.040 -25.952 1.557 1.00 15.52 71 ALA A C 1
ATOM 556 O O . ALA A 1 72 ? -10.730 -26.856 1.091 1.00 14.96 71 ALA A O 1
ATOM 558 N N . HIS A 1 73 ? -9.042 -26.137 2.441 1.00 15.73 72 HIS A N 1
ATOM 559 C CA . HIS A 1 73 ? -8.584 -27.406 2.983 1.00 17.25 72 HIS A CA 1
ATOM 560 C C . HIS A 1 73 ? -8.459 -28.392 1.829 1.00 17.16 72 HIS A C 1
ATOM 561 O O . HIS A 1 73 ? -8.824 -29.561 1.932 1.00 18.60 72 HIS A O 1
ATOM 568 N N . GLY A 1 74 ? -7.918 -27.839 0.733 1.00 18.53 73 GLY A N 1
ATOM 569 C CA . GLY A 1 74 ? -7.546 -28.555 -0.454 1.00 22.38 73 GLY A CA 1
ATOM 570 C C . GLY A 1 74 ? -8.665 -28.895 -1.433 1.00 23.14 73 GLY A C 1
ATOM 571 O O . GLY A 1 74 ? -8.422 -29.638 -2.409 1.00 27.00 73 GLY A O 1
ATOM 572 N N . VAL A 1 75 ? -9.899 -28.424 -1.183 1.00 21.16 74 VAL A N 1
ATOM 573 C CA . VAL A 1 75 ? -11.046 -28.687 -2.051 1.00 21.39 74 VAL A CA 1
ATOM 574 C C . VAL A 1 75 ? -11.542 -27.402 -2.695 1.00 20.42 74 VAL A C 1
ATOM 575 O O . VAL A 1 75 ? -11.767 -26.397 -2.002 1.00 20.49 74 VAL A O 1
ATOM 579 N N . LYS A 1 76 ? -11.742 -27.479 -4.011 1.00 21.28 75 LYS A N 1
ATOM 580 C CA . LYS A 1 76 ? -12.356 -26.381 -4.751 1.00 20.33 75 LYS A CA 1
ATOM 581 C C . LYS A 1 76 ? -13.850 -26.330 -4.525 1.00 20.83 75 LYS A C 1
ATOM 582 O O . LYS A 1 76 ? -14.572 -27.296 -4.816 1.00 23.38 75 LYS A O 1
ATOM 587 N N . TYR A 1 77 ? -14.338 -25.193 -4.051 1.00 19.91 76 TYR A N 1
ATOM 588 C CA . TYR A 1 77 ? -15.788 -25.008 -3.785 1.00 20.21 76 TYR A CA 1
ATOM 589 C C . TYR A 1 77 ? -16.511 -23.955 -4.636 1.00 19.63 76 TYR A C 1
ATOM 590 O O . TYR A 1 77 ? -17.759 -23.970 -4.708 1.00 21.46 76 TYR A O 1
ATOM 599 N N . ALA A 1 78 ? -15.765 -23.130 -5.349 1.00 18.31 77 ALA A N 1
ATOM 600 C CA . ALA A 1 78 ? -16.395 -22.187 -6.287 1.00 17.17 77 ALA A CA 1
ATOM 601 C C . ALA A 1 78 ? -15.392 -21.790 -7.356 1.00 16.50 77 ALA A C 1
ATOM 602 O O . ALA A 1 78 ? -14.205 -21.925 -7.143 1.00 16.92 77 ALA A O 1
ATOM 604 N N . THR A 1 79 ? -15.886 -21.291 -8.493 1.00 15.50 78 THR A N 1
ATOM 605 C CA A THR A 1 79 ? -15.039 -20.705 -9.536 0.70 15.76 78 THR A CA 1
ATOM 606 C CA B THR A 1 79 ? -14.993 -20.649 -9.456 0.30 14.84 78 THR A CA 1
ATOM 607 C C . THR A 1 79 ? -15.510 -19.271 -9.737 1.00 14.36 78 THR A C 1
ATOM 608 O O . THR A 1 79 ? -16.722 -19.036 -9.877 1.00 15.45 78 THR A O 1
ATOM 615 N N . CYS A 1 80 ? -14.569 -18.353 -9.798 1.00 13.90 79 CYS A N 1
ATOM 616 C CA . CYS A 1 80 ? -14.927 -16.957 -10.001 1.00 12.60 79 CYS A CA 1
ATOM 617 C C . CYS A 1 80 ? -14.307 -16.383 -11.246 1.00 12.95 79 CYS A C 1
ATOM 618 O O . CYS A 1 80 ? -13.093 -16.481 -11.435 1.00 15.38 79 CYS A O 1
ATOM 621 N N . GLN A 1 81 ? -15.117 -15.721 -12.076 1.00 10.84 80 GLN A N 1
ATOM 622 C CA . GLN A 1 81 ? -14.626 -15.158 -13.303 1.00 10.76 80 GLN A CA 1
ATOM 623 C C . GLN A 1 81 ? -14.263 -13.676 -13.044 1.00 10.72 80 GLN A C 1
ATOM 624 O O . GLN A 1 81 ? -15.063 -12.939 -12.486 1.00 11.24 80 GLN A O 1
ATOM 630 N N . PHE A 1 82 ? -13.109 -13.274 -13.542 1.00 10.74 81 PHE A N 1
ATOM 631 C CA . PHE A 1 82 ? -12.617 -11.881 -13.428 1.00 11.22 81 PHE A CA 1
ATOM 632 C C . PHE A 1 82 ? -13.319 -10.991 -14.482 1.00 11.81 81 PHE A C 1
ATOM 633 O O . PHE A 1 82 ? -13.341 -11.376 -15.678 1.00 13.34 81 PHE A O 1
ATOM 641 N N . GLN A 1 83 ? -13.780 -9.797 -14.101 1.00 11.25 82 GLN A N 1
ATOM 642 C CA . GLN A 1 83 ? -14.140 -8.818 -15.098 1.00 10.86 82 GLN A CA 1
ATOM 643 C C . GLN A 1 83 ? -13.522 -7.469 -14.697 1.00 9.84 82 GLN A C 1
ATOM 644 O O . GLN A 1 83 ? -13.958 -6.824 -13.758 1.00 10.83 82 GLN A O 1
ATOM 650 N N . ALA A 1 84 ? -12.525 -7.075 -15.464 1.00 10.06 83 ALA A N 1
ATOM 651 C CA . ALA A 1 84 ? -11.851 -5.803 -15.262 1.00 9.08 83 ALA A CA 1
ATOM 652 C C . ALA A 1 84 ? -12.707 -4.629 -15.705 1.00 9.54 83 ALA A C 1
ATOM 653 O O . ALA A 1 84 ? -13.243 -4.653 -16.810 1.00 11.91 83 ALA A O 1
ATOM 655 N N . GLY A 1 85 ? -12.785 -3.607 -14.870 1.00 9.22 84 GLY A N 1
ATOM 656 C CA . GLY A 1 85 ? -13.561 -2.401 -15.258 1.00 9.66 84 GLY A CA 1
ATOM 657 C C . GLY A 1 85 ? -12.886 -1.673 -16.387 1.00 9.14 84 GLY A C 1
ATOM 658 O O . GLY A 1 85 ? -13.578 -1.136 -17.277 1.00 10.41 84 GLY A O 1
ATOM 659 N N . GLU A 1 86 ? -11.565 -1.556 -16.379 1.00 8.52 85 GLU A N 1
ATOM 660 C CA . GLU A 1 86 ? -10.809 -0.841 -17.386 1.00 8.97 85 GLU A CA 1
ATOM 661 C C . GLU A 1 86 ? -11.407 0.533 -17.656 1.00 8.77 85 GLU A C 1
ATOM 662 O O . GLU A 1 86 ? -11.700 1.284 -16.736 1.00 10.27 85 GLU A O 1
ATOM 668 N N . GLU A 1 87 ? -11.671 0.880 -18.941 1.00 10.26 86 GLU A N 1
ATOM 669 C CA . GLU A 1 87 ? -12.252 2.204 -19.276 1.00 10.83 86 GLU A CA 1
ATOM 670 C C . GLU A 1 87 ? -13.761 2.115 -19.394 1.00 10.94 86 GLU A C 1
ATOM 671 O O . GLU A 1 87 ? -14.399 3.118 -19.743 1.00 12.60 86 GLU A O 1
ATOM 677 N N . PHE A 1 88 ? -14.344 0.958 -19.129 1.00 10.32 87 PHE A N 1
ATOM 678 C CA . PHE A 1 88 ? -15.796 0.815 -19.229 1.00 9.81 87 PHE A CA 1
ATOM 679 C C . PHE A 1 88 ? -16.544 1.225 -18.009 1.00 9.60 87 PHE A C 1
ATOM 680 O O . PHE A 1 88 ? -17.583 1.860 -18.067 1.00 10.46 87 PHE A O 1
ATOM 688 N N . MET A 1 89 ? -16.012 0.868 -16.816 1.00 9.72 88 MET A N 1
ATOM 689 C CA A MET A 1 89 ? -16.703 1.192 -15.597 0.50 10.52 88 MET A CA 1
ATOM 690 C CA B MET A 1 89 ? -16.714 1.148 -15.582 0.50 10.41 88 MET A CA 1
ATOM 691 C C . MET A 1 89 ? -15.658 1.447 -14.506 1.00 9.95 88 MET A C 1
ATOM 692 O O . MET A 1 89 ? -14.515 1.009 -14.646 1.00 9.84 88 MET A O 1
ATOM 701 N N . THR A 1 90 ? -16.102 2.132 -13.471 1.00 9.74 89 THR A N 1
ATOM 702 C CA . THR A 1 90 ? -15.160 2.579 -12.396 1.00 9.67 89 THR A CA 1
ATOM 703 C C . THR A 1 90 ? -14.746 1.440 -11.448 1.00 9.43 89 THR A C 1
ATOM 704 O O . THR A 1 90 ? -13.830 1.645 -10.640 1.00 10.73 89 THR A O 1
ATOM 708 N N . PHE A 1 91 ? -15.395 0.287 -11.507 1.00 8.55 90 PHE A N 1
ATOM 709 C CA . PHE A 1 91 ? -15.170 -0.860 -10.625 1.00 9.01 90 PHE A CA 1
ATOM 710 C C . PHE A 1 91 ? -14.915 -2.111 -11.414 1.00 8.55 90 PHE A C 1
ATOM 711 O O . PHE A 1 91 ? -15.227 -2.189 -12.605 1.00 9.51 90 PHE A O 1
ATOM 719 N N . SER A 1 92 ? -14.311 -3.115 -10.776 1.00 8.67 91 SER A N 1
ATOM 720 C CA . SER A 1 92 ? -14.179 -4.437 -11.325 1.00 9.08 91 SER A CA 1
ATOM 721 C C . SER A 1 92 ? -15.080 -5.405 -10.583 1.00 9.28 91 SER A C 1
ATOM 722 O O . SER A 1 92 ? -15.611 -5.075 -9.511 1.00 9.79 91 SER A O 1
ATOM 725 N N . THR A 1 93 ? -15.261 -6.615 -11.143 1.00 9.06 92 THR A N 1
ATOM 726 C CA . THR A 1 93 ? -16.095 -7.607 -10.482 1.00 10.11 92 THR A CA 1
ATOM 727 C C . THR A 1 93 ? -15.514 -9.019 -10.553 1.00 9.77 92 THR A C 1
ATOM 728 O O . THR A 1 93 ? -14.676 -9.329 -11.386 1.00 10.67 92 THR A O 1
ATOM 732 N N . LEU A 1 94 ? -15.910 -9.815 -9.567 1.00 10.19 93 LEU A N 1
ATOM 733 C CA . LEU A 1 94 ? -15.815 -11.288 -9.652 1.00 10.91 93 LEU A CA 1
ATOM 734 C C . LEU A 1 94 ? -17.192 -11.852 -9.732 1.00 12.00 93 LEU A C 1
ATOM 735 O O . LEU A 1 94 ? -18.044 -11.467 -8.915 1.00 15.66 93 LEU A O 1
ATOM 740 N N . THR A 1 95 ? -17.444 -12.738 -10.684 1.00 11.52 94 THR A N 1
ATOM 741 C CA . THR A 1 95 ? -18.744 -13.431 -10.748 1.00 12.09 94 THR A CA 1
ATOM 742 C C . THR A 1 95 ? -18.455 -14.884 -10.449 1.00 12.24 94 THR A C 1
ATOM 743 O O . THR A 1 95 ? -17.706 -15.510 -11.209 1.00 12.00 94 THR A O 1
ATOM 747 N N . CYS A 1 96 ? -19.069 -15.418 -9.389 1.00 13.18 95 CYS A N 1
ATOM 748 C CA . CYS A 1 96 ? -18.677 -16.734 -8.874 1.00 14.07 95 CYS A CA 1
ATOM 749 C C . CYS A 1 96 ? -19.845 -17.735 -8.969 1.00 15.96 95 CYS A C 1
ATOM 750 O O . CYS A 1 96 ? -21.021 -17.368 -8.797 1.00 17.09 95 CYS A O 1
ATOM 753 N N . THR A 1 97 ? -19.516 -19.000 -9.204 1.00 17.01 96 THR A N 1
ATOM 754 C CA . THR A 1 97 ? -20.500 -20.118 -9.248 1.00 18.52 96 THR A CA 1
ATOM 755 C C . THR A 1 97 ? -20.073 -21.183 -8.241 1.00 19.20 96 THR A C 1
ATOM 756 O O . THR A 1 97 ? -18.887 -21.605 -8.236 1.00 19.45 96 THR A O 1
ATOM 760 N N . VAL A 1 98 ? -20.990 -21.605 -7.367 1.00 21.08 97 VAL A N 1
ATOM 761 C CA . VAL A 1 98 ? -20.687 -22.692 -6.407 1.00 21.79 97 VAL A CA 1
ATOM 762 C C . VAL A 1 98 ? -20.508 -24.026 -7.118 1.00 22.97 97 VAL A C 1
ATOM 763 O O . VAL A 1 98 ? -21.363 -24.380 -7.964 1.00 23.72 97 VAL A O 1
ATOM 767 N N . SER A 1 99 ? -19.452 -24.751 -6.794 1.00 24.70 98 SER A N 1
ATOM 768 C CA A SER A 1 99 ? -19.125 -26.046 -7.390 0.70 24.30 98 SER A CA 1
ATOM 769 C CA B SER A 1 99 ? -19.107 -26.040 -7.389 0.30 24.94 98 SER A CA 1
ATOM 770 C C . SER A 1 99 ? -19.937 -27.182 -6.800 1.00 25.70 98 SER A C 1
ATOM 771 O O . SER A 1 99 ? -20.537 -27.068 -5.695 1.00 26.11 98 SER A O 1
ATOM 776 N N . ASN A 1 100 ? -19.966 -28.297 -7.506 1.00 26.46 99 ASN A N 1
ATOM 777 C CA . ASN A 1 100 ? -20.633 -29.515 -7.001 1.00 27.00 99 ASN A CA 1
ATOM 778 C C . ASN A 1 100 ? -20.072 -30.131 -5.743 1.00 27.85 99 ASN A C 1
ATOM 779 O O . ASN A 1 100 ? -20.709 -31.031 -5.170 1.00 27.88 99 ASN A O 1
ATOM 784 N N . THR A 1 101 ? -18.865 -29.698 -5.361 1.00 27.70 100 THR A N 1
ATOM 785 C CA . THR A 1 101 ? -18.181 -30.196 -4.176 1.00 27.96 100 THR A CA 1
ATOM 786 C C . THR A 1 101 ? -18.860 -29.712 -2.918 1.00 28.45 100 THR A C 1
ATOM 787 O O . THR A 1 101 ? -18.662 -30.325 -1.849 1.00 29.76 100 THR A O 1
ATOM 791 N N . LEU A 1 102 ? -19.690 -28.672 -3.056 1.00 28.29 101 LEU A N 1
ATOM 792 C CA . LEU A 1 102 ? -20.353 -28.071 -1.912 1.00 27.37 101 LEU A CA 1
ATOM 793 C C . LEU A 1 102 ? -21.617 -28.840 -1.745 1.00 28.36 101 LEU A C 1
ATOM 794 O O . LEU A 1 102 ? -22.721 -28.346 -2.049 1.00 28.27 101 LEU A O 1
ATOM 799 N N . THR A 1 103 ? -21.390 -30.104 -1.358 1.00 28.75 102 THR A N 1
ATOM 800 C CA . THR A 1 103 ? -22.426 -31.068 -1.001 1.00 29.58 102 THR A CA 1
ATOM 801 C C . THR A 1 103 ? -22.980 -30.566 0.346 1.00 29.98 102 THR A C 1
ATOM 802 O O . THR A 1 103 ? -22.368 -29.688 0.985 1.00 30.35 102 THR A O 1
ATOM 806 N N . PRO A 1 104 ? -24.139 -31.084 0.767 1.00 30.06 103 PRO A N 1
ATOM 807 C CA . PRO A 1 104 ? -24.898 -30.392 1.831 1.00 30.51 103 PRO A CA 1
ATOM 808 C C . PRO A 1 104 ? -24.248 -30.370 3.216 1.00 31.11 103 PRO A C 1
ATOM 809 O O . PRO A 1 104 ? -24.606 -29.529 4.064 1.00 32.69 103 PRO A O 1
ATOM 813 N N . SER A 1 105 ? -23.293 -31.264 3.463 1.00 31.13 104 SER A N 1
ATOM 814 C CA . SER A 1 105 ? -22.691 -31.326 4.776 1.00 31.54 104 SER A CA 1
ATOM 815 C C . SER A 1 105 ? -21.389 -30.489 4.886 1.00 30.18 104 SER A C 1
ATOM 816 O O . SER A 1 105 ? -20.762 -30.431 5.951 1.00 30.76 104 SER A O 1
ATOM 819 N N . ILE A 1 106 ? -20.992 -29.819 3.801 1.00 29.23 105 ILE A N 1
ATOM 820 C CA . ILE A 1 106 ? -19.750 -29.051 3.784 1.00 29.10 105 ILE A CA 1
ATOM 821 C C . ILE A 1 106 ? -19.905 -27.655 4.404 1.00 28.95 105 ILE A C 1
ATOM 822 O O . ILE A 1 106 ? -20.839 -26.921 4.087 1.00 30.64 105 ILE A O 1
ATOM 827 N N . LYS A 1 107 ? -18.970 -27.288 5.287 1.00 29.18 106 LYS A N 1
ATOM 828 C CA . LYS A 1 107 ? -18.887 -25.907 5.759 1.00 29.39 106 LYS A CA 1
ATOM 829 C C . LYS A 1 107 ? -17.474 -25.429 5.461 1.00 27.70 106 LYS A C 1
ATOM 830 O O . LYS A 1 107 ? -16.511 -25.933 6.046 1.00 30.35 106 LYS A O 1
ATOM 833 N N . ALA A 1 108 ? -17.333 -24.508 4.510 1.00 26.63 107 ALA A N 1
ATOM 834 C CA . ALA A 1 108 ? -16.010 -24.165 4.013 1.00 23.85 107 ALA A CA 1
ATOM 835 C C . ALA A 1 108 ? -15.687 -22.728 4.383 1.00 22.83 107 ALA A C 1
ATOM 836 O O . ALA A 1 108 ? -16.502 -21.833 4.182 1.00 25.03 107 ALA A O 1
ATOM 838 N N . LEU A 1 109 ? -14.510 -22.523 4.970 1.00 20.93 108 LEU A N 1
ATOM 839 C CA . LEU A 1 109 ? -13.951 -21.197 5.283 1.00 19.94 108 LEU A CA 1
ATOM 840 C C . LEU A 1 109 ? -12.617 -21.136 4.602 1.00 18.14 108 LEU A C 1
ATOM 841 O O . LEU A 1 109 ? -11.787 -21.946 4.804 1.00 19.16 108 LEU A O 1
ATOM 846 N N . GLY A 1 110 ? -12.365 -20.102 3.815 1.00 17.22 109 GLY A N 1
ATOM 847 C CA . GLY A 1 110 ? -11.103 -20.032 3.105 1.00 16.13 109 GLY A CA 1
ATOM 848 C C . GLY A 1 110 ? -10.714 -18.613 2.802 1.00 14.37 109 GLY A C 1
ATOM 849 O O . GLY A 1 110 ? -11.303 -17.677 3.321 1.00 15.71 109 GLY A O 1
ATOM 850 N N . THR A 1 111 ? -9.676 -18.476 2.004 1.00 13.42 110 THR A N 1
ATOM 851 C CA . THR A 1 111 ? -9.247 -17.162 1.543 1.00 11.33 110 THR A CA 1
ATOM 852 C C . THR A 1 111 ? -8.990 -17.255 0.037 1.00 11.87 110 THR A C 1
ATOM 853 O O . THR A 1 111 ? -8.992 -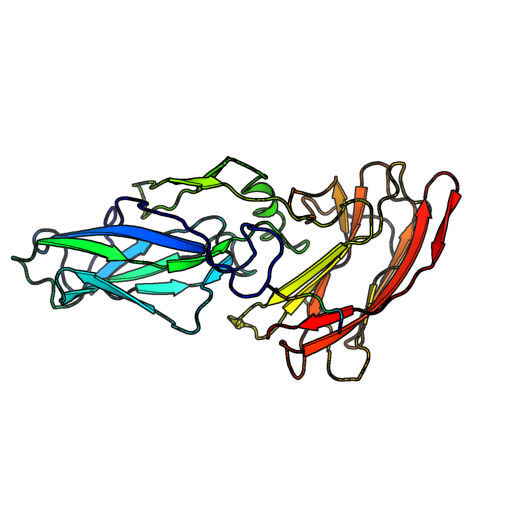18.349 -0.549 1.00 13.61 110 THR A O 1
ATOM 857 N N . VAL A 1 112 ? -8.845 -16.098 -0.613 1.00 10.70 111 VAL A N 1
ATOM 858 C CA . VAL A 1 112 ? -8.458 -16.079 -1.999 1.00 10.16 111 VAL A CA 1
ATOM 859 C C . VAL A 1 112 ? -7.571 -14.849 -2.195 1.00 9.02 111 VAL A C 1
ATOM 860 O O . VAL A 1 112 ? -7.748 -13.867 -1.477 1.00 10.69 111 VAL A O 1
ATOM 864 N N . THR A 1 113 ? -6.657 -14.907 -3.134 1.00 9.59 112 THR A N 1
ATOM 865 C CA A T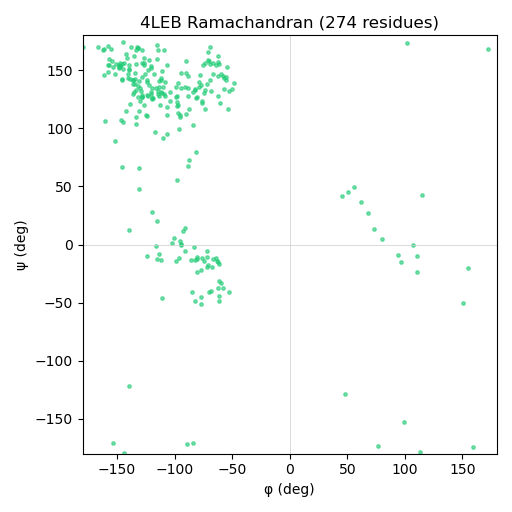HR A 1 113 ? -5.827 -13.760 -3.434 0.50 9.67 112 THR A CA 1
ATOM 866 C CA B THR A 1 113 ? -5.800 -13.774 -3.471 0.50 10.09 112 THR A CA 1
ATOM 867 C C . THR A 1 113 ? -6.117 -13.244 -4.846 1.00 8.87 112 THR A C 1
ATOM 868 O O . THR A 1 113 ? -6.199 -14.033 -5.774 1.00 9.93 112 THR A O 1
ATOM 875 N N . LEU A 1 114 ? -6.267 -11.925 -4.951 1.00 8.81 113 LEU A N 1
ATOM 876 C CA . LEU A 1 114 ? -6.590 -11.291 -6.267 1.00 8.33 113 LEU A CA 1
ATOM 877 C C . LEU A 1 114 ? -5.481 -10.325 -6.644 1.00 8.55 113 LEU A C 1
ATOM 878 O O . LEU A 1 114 ? -5.169 -9.430 -5.797 1.00 9.69 113 LEU A O 1
ATOM 883 N N . PRO A 1 115 ? -4.870 -10.447 -7.822 1.00 8.10 114 PRO A N 1
ATOM 884 C CA . PRO A 1 115 ? -3.770 -9.529 -8.198 1.00 8.77 114 PRO A CA 1
ATOM 885 C C . PRO A 1 115 ? -4.299 -8.306 -8.927 1.00 9.43 114 PRO A C 1
ATOM 886 O O . PRO A 1 115 ? -4.869 -8.457 -10.047 1.00 11.14 114 PRO A O 1
ATOM 890 N N . LEU A 1 116 ? -4.202 -7.153 -8.327 1.00 9.35 115 LEU A N 1
ATOM 891 C CA . LEU A 1 116 ? -4.961 -5.956 -8.772 1.00 9.82 115 LEU A CA 1
ATOM 892 C C . LEU A 1 116 ? -4.099 -4.799 -9.153 1.00 8.64 115 LEU A C 1
ATOM 893 O O . LEU A 1 116 ? -2.986 -4.586 -8.590 1.00 9.00 115 LEU A O 1
ATOM 898 N N . ALA A 1 117 ? -4.603 -3.952 -10.031 1.00 8.08 116 ALA A N 1
ATOM 899 C CA . ALA A 1 117 ? -4.175 -2.559 -10.166 1.00 7.69 116 ALA A CA 1
ATOM 900 C C . ALA A 1 117 ? -5.348 -1.668 -9.921 1.00 7.67 116 ALA A C 1
ATOM 901 O O . ALA A 1 117 ? -6.407 -1.859 -10.596 1.00 8.72 116 ALA A O 1
ATOM 903 N N . PHE A 1 118 ? -5.279 -0.703 -9.017 1.00 7.14 117 PHE A N 1
ATOM 904 C CA . PHE A 1 118 ? -6.335 0.251 -8.813 1.00 7.39 117 PHE A CA 1
ATOM 905 C C . PHE A 1 118 ? -6.350 1.289 -9.926 1.00 6.85 117 PHE A C 1
ATOM 906 O O . PHE A 1 118 ? -5.326 1.550 -10.554 1.00 7.95 117 PHE A O 1
ATOM 914 N N . ASN A 1 119 ? -7.543 1.868 -10.139 1.00 7.71 118 ASN A N 1
ATOM 915 C CA . ASN A 1 119 ? -7.670 3.062 -10.982 1.00 8.34 118 ASN A CA 1
ATOM 916 C C . ASN A 1 119 ? -7.700 4.312 -10.142 1.00 8.11 118 ASN A C 1
ATOM 917 O O . ASN A 1 119 ? -8.640 4.514 -9.400 1.00 8.95 118 ASN A O 1
ATOM 922 N N . VAL A 1 120 ? -6.654 5.124 -10.270 1.00 8.45 119 VAL A N 1
ATOM 923 C CA . VAL A 1 120 ? -6.683 6.468 -9.690 1.00 8.77 119 VAL A CA 1
ATOM 924 C C . VAL A 1 120 ? -6.529 7.548 -10.741 1.00 8.64 119 VAL A C 1
ATOM 925 O O . VAL A 1 120 ? -6.148 8.657 -10.480 1.00 8.97 119 VAL A O 1
ATOM 929 N N . GLY A 1 121 ? -6.976 7.185 -11.973 1.00 8.11 120 GLY A N 1
ATOM 930 C CA . GLY A 1 121 ? -6.964 8.158 -13.079 1.00 8.40 120 GLY A CA 1
ATOM 931 C C . GLY A 1 121 ? -6.010 7.812 -14.182 1.00 8.13 120 GLY A C 1
ATOM 932 O O . GLY A 1 121 ? -5.355 6.742 -14.189 1.00 8.86 120 GLY A O 1
ATOM 933 N N . GLY A 1 122 ? -5.951 8.691 -15.172 1.00 8.83 121 GLY A N 1
ATOM 934 C CA . GLY A 1 122 ? -5.016 8.514 -16.231 1.00 9.35 121 GLY A CA 1
ATOM 935 C C . GLY A 1 122 ? -5.396 9.160 -17.557 1.00 8.83 121 GLY A C 1
ATOM 936 O O . GLY A 1 122 ? -4.541 9.392 -18.399 1.00 9.97 121 GLY A O 1
ATOM 937 N N . THR A 1 123 ? -6.697 9.445 -17.717 1.00 9.05 122 THR A N 1
ATOM 938 C CA . THR A 1 123 ? -7.193 10.126 -18.939 1.00 9.48 122 THR A CA 1
ATOM 939 C C . THR A 1 123 ? -8.293 11.046 -18.520 1.00 9.07 122 THR A C 1
ATOM 940 O O . THR A 1 123 ? -8.741 11.081 -17.400 1.00 8.85 122 THR A O 1
ATOM 944 N N . GLY A 1 124 ? -8.860 11.728 -19.543 1.00 9.05 123 GLY A N 1
ATOM 945 C CA . GLY A 1 124 ? -10.026 12.545 -19.293 1.00 8.91 123 GLY A CA 1
ATOM 946 C C . GLY A 1 124 ? -11.336 11.82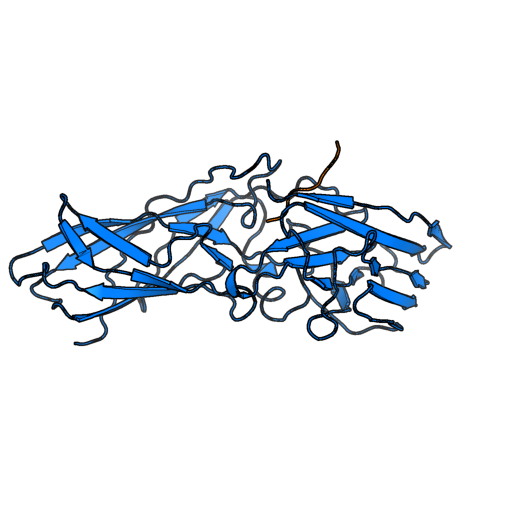7 -19.482 1.00 9.00 123 GLY A C 1
ATOM 947 O O . GLY A 1 124 ? -12.395 12.511 -19.561 1.00 10.42 123 GLY A O 1
ATOM 948 N N . SER A 1 125 ? -11.365 10.499 -19.570 1.00 8.72 124 SER A N 1
ATOM 949 C CA . SER A 1 125 ? -12.641 9.789 -19.570 1.00 9.17 124 SER A CA 1
ATOM 950 C C . SER A 1 125 ? -13.453 9.985 -18.298 1.00 9.15 124 SER A C 1
ATOM 951 O O . SER A 1 125 ? -12.903 10.256 -17.207 1.00 9.53 124 SER A O 1
ATOM 954 N N . SER A 1 126 ? -14.781 9.834 -18.371 1.00 9.86 125 SER A N 1
ATOM 955 C CA A SER A 1 126 ? -15.637 9.917 -17.201 0.35 9.90 125 SER A CA 1
ATOM 956 C CA B SER A 1 126 ? -15.618 9.953 -17.191 0.35 9.84 125 SER A CA 1
ATOM 957 C CA C SER A 1 126 ? -15.567 9.992 -17.163 0.30 9.54 125 SER A CA 1
ATOM 958 C C . SER A 1 126 ? -15.181 8.942 -16.121 1.00 9.09 125 SER A C 1
ATOM 959 O O . SER A 1 126 ? -15.196 9.254 -14.945 1.00 10.17 125 SER A O 1
ATOM 966 N N . VAL A 1 127 ? -14.857 7.729 -16.558 1.00 9.09 126 VAL A N 1
ATOM 967 C CA . VAL A 1 127 ? -14.450 6.657 -15.622 1.00 9.19 126 VAL A CA 1
ATOM 968 C C . VAL A 1 127 ? -13.167 7.111 -14.887 1.00 8.66 126 VAL A C 1
ATOM 969 O O . VAL A 1 127 ? -13.104 6.997 -13.645 1.00 9.29 126 VAL A O 1
ATOM 973 N N . ASP A 1 128 ? -12.170 7.588 -15.626 1.00 9.36 127 ASP A N 1
ATOM 974 C CA . ASP A 1 128 ? -10.883 7.938 -14.983 1.00 9.04 127 ASP A CA 1
ATOM 975 C C . ASP A 1 128 ? -11.064 9.180 -14.125 1.00 9.00 127 ASP A C 1
ATOM 976 O O . ASP A 1 128 ? -10.455 9.265 -13.040 1.00 9.53 127 ASP A O 1
ATOM 981 N N . LEU A 1 129 ? -11.805 10.186 -14.567 1.00 8.49 128 LEU A N 1
ATOM 982 C CA . LEU A 1 129 ? -12.016 11.363 -13.741 1.00 9.14 128 LEU A CA 1
ATOM 983 C C . LEU A 1 129 ? -12.749 11.018 -12.453 1.00 8.84 128 LEU A C 1
ATOM 984 O O . LEU A 1 129 ? -12.453 11.558 -11.354 1.00 10.51 128 LEU A O 1
ATOM 989 N N . GLU A 1 130 ? -13.708 10.090 -12.499 1.00 9.10 129 GLU A N 1
ATOM 990 C CA A GLU A 1 130 ? -14.382 9.651 -11.315 0.60 9.37 129 GLU A CA 1
ATOM 991 C CA C GLU A 1 130 ? -14.302 9.786 -11.179 0.40 9.36 129 GLU A CA 1
ATOM 992 C C . GLU A 1 130 ? -13.365 8.995 -10.304 1.00 8.94 129 GLU A C 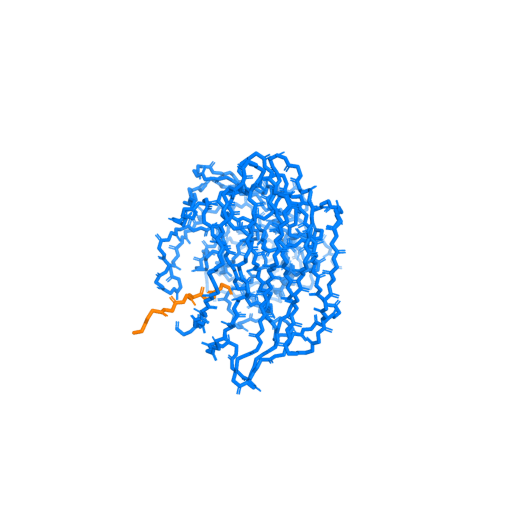1
ATOM 993 O O . GLU A 1 130 ? -13.294 9.328 -9.122 1.00 10.60 129 GLU A O 1
ATOM 1004 N N . ASP A 1 131 ? -12.609 8.041 -10.847 1.00 8.60 130 ASP A N 1
ATOM 1005 C CA . ASP A 1 131 ? -11.691 7.271 -10.000 1.00 8.46 130 ASP A CA 1
ATOM 1006 C C . ASP A 1 131 ? -10.477 8.101 -9.618 1.00 8.20 130 ASP A C 1
ATOM 1007 O O . ASP A 1 131 ? -9.782 7.700 -8.662 1.00 9.18 130 ASP A O 1
ATOM 1012 N N . SER A 1 132 ? -10.218 9.242 -10.259 1.00 8.55 131 SER A N 1
ATOM 1013 C CA . SER A 1 132 ? -9.119 10.113 -9.823 1.00 8.81 131 SER A CA 1
ATOM 1014 C C . SER A 1 132 ? -9.341 10.632 -8.398 1.00 8.89 131 SER A C 1
ATOM 1015 O O . SER A 1 132 ? -8.353 11.100 -7.795 1.00 10.50 131 SER A O 1
ATOM 1018 N N . LYS A 1 133 ? -10.550 10.524 -7.853 1.00 10.17 132 LYS A N 1
ATOM 1019 C CA . LYS A 1 133 ? -10.868 10.951 -6.494 1.00 12.55 132 LYS A CA 1
ATOM 1020 C C . LYS A 1 133 ? -10.921 9.797 -5.494 1.00 13.01 132 LYS A C 1
ATOM 1021 O O . LYS A 1 133 ? -11.232 10.019 -4.338 1.00 16.48 132 LYS A O 1
ATOM 1024 N N . CYS A 1 134 ? -10.575 8.572 -5.923 1.00 12.08 133 CYS A N 1
ATOM 1025 C CA . CYS A 1 134 ? -10.690 7.391 -5.033 1.00 13.35 133 CYS A CA 1
ATOM 1026 C C . CYS A 1 134 ? -9.776 7.533 -3.774 1.00 11.78 133 CYS A C 1
ATOM 1027 O O . CYS A 1 134 ? -10.193 7.170 -2.680 1.00 14.03 133 CYS A O 1
ATOM 1030 N N . PHE A 1 135 ? -8.542 7.971 -3.984 1.00 10.69 134 PHE A N 1
ATOM 1031 C CA . PHE A 1 135 ? -7.493 7.822 -2.951 1.00 10.12 134 PHE A CA 1
ATOM 1032 C C . PHE A 1 135 ? -6.600 9.036 -2.915 1.00 10.65 134 PHE A C 1
ATOM 1033 O O . PHE A 1 135 ? -6.549 9.828 -3.843 1.00 11.01 134 PHE A O 1
ATOM 1041 N N . THR A 1 136 ? -5.848 9.160 -1.818 1.00 11.53 135 THR A N 1
ATOM 1042 C CA . THR A 1 136 ? -4.795 10.191 -1.677 1.00 12.37 135 THR A CA 1
ATOM 1043 C C . THR A 1 136 ? -3.558 9.492 -1.171 1.00 12.80 135 THR A C 1
ATOM 1044 O O . THR A 1 136 ? -3.568 8.279 -0.803 1.00 13.74 135 THR A O 1
ATOM 1048 N N . ALA A 1 137 ? -2.465 10.229 -1.197 1.00 12.60 136 ALA A N 1
ATOM 1049 C CA . ALA A 1 137 ? -1.266 9.698 -0.592 1.00 11.83 136 ALA A CA 1
ATOM 1050 C C . ALA A 1 137 ? -1.504 9.414 0.903 1.00 11.65 136 ALA A C 1
ATOM 1051 O O . ALA A 1 137 ? -2.234 10.151 1.591 1.00 13.96 136 ALA A O 1
ATOM 1053 N N . GLY A 1 138 ? -0.856 8.369 1.420 1.00 10.94 137 GLY A N 1
ATOM 1054 C CA . GLY A 1 138 ? -0.958 8.078 2.826 1.00 11.30 137 GLY A CA 1
ATOM 1055 C C . GLY A 1 138 ? -1.961 6.980 3.097 1.00 10.73 137 GLY A C 1
ATOM 1056 O O . GLY A 1 138 ? -2.182 6.090 2.243 1.00 10.82 137 GLY A O 1
ATOM 1057 N N . THR A 1 139 ? -2.555 7.008 4.292 1.00 12.40 138 THR A N 1
ATOM 1058 C CA . THR A 1 139 ? -3.518 5.974 4.707 1.00 13.15 138 THR A CA 1
ATOM 1059 C C . THR A 1 139 ? -4.866 6.157 4.007 1.00 12.49 138 THR A C 1
ATOM 1060 O O . THR A 1 139 ? -5.429 7.262 4.004 1.00 14.37 138 THR A O 1
ATOM 1064 N N . ASN A 1 140 ? -5.374 5.061 3.433 1.00 11.31 139 ASN A N 1
ATOM 1065 C CA . ASN A 1 140 ? -6.699 5.068 2.811 1.00 11.61 139 ASN A CA 1
ATOM 1066 C C . ASN A 1 140 ? -7.468 3.859 3.253 1.00 10.99 139 ASN A C 1
ATOM 1067 O O . ASN A 1 140 ? -6.876 2.816 3.545 1.00 13.10 139 ASN A O 1
ATOM 1072 N N . THR A 1 141 ? -8.784 3.946 3.223 1.00 12.80 140 THR A N 1
ATOM 1073 C CA . THR A 1 141 ? -9.617 2.767 3.379 1.00 13.78 140 THR A CA 1
ATOM 1074 C C . THR A 1 141 ? -10.079 2.242 2.016 1.00 12.68 140 THR A C 1
ATOM 1075 O O . THR A 1 141 ? -10.571 3.009 1.193 1.00 14.68 140 THR A O 1
ATOM 1079 N N . VAL A 1 142 ? -9.861 0.952 1.775 1.00 11.81 141 VAL A N 1
ATOM 1080 C CA . VAL A 1 142 ? -10.284 0.299 0.525 1.00 12.70 141 VAL A CA 1
ATOM 1081 C C . VAL A 1 142 ? -11.457 -0.606 0.889 1.00 11.93 141 VAL A C 1
ATOM 1082 O O . VAL A 1 142 ? -11.350 -1.412 1.820 1.00 12.25 141 VAL A O 1
ATOM 1086 N N . THR A 1 143 ? -12.573 -0.473 0.181 1.00 13.00 142 THR A N 1
ATOM 1087 C CA . THR A 1 143 ? -13.782 -1.226 0.523 1.00 13.62 142 THR A CA 1
ATOM 1088 C C . THR A 1 143 ? -14.318 -1.965 -0.716 1.00 13.65 142 THR A C 1
ATOM 1089 O O . THR A 1 143 ? -14.489 -1.352 -1.753 1.00 14.85 142 THR A O 1
ATOM 1093 N N . PHE A 1 144 ? -14.567 -3.261 -0.581 1.00 12.41 143 PHE A N 1
ATOM 1094 C CA . PHE A 1 144 ? -15.242 -4.096 -1.576 1.00 11.67 143 PHE A CA 1
ATOM 1095 C C . PHE A 1 144 ? -16.560 -4.558 -0.972 1.00 12.48 143 PHE A C 1
ATOM 1096 O O . PHE A 1 144 ? -16.806 -4.366 0.216 1.00 14.44 143 PHE A O 1
ATOM 1104 N N . ASN A 1 145 ? -17.451 -5.107 -1.800 1.00 12.69 144 ASN A N 1
ATOM 1105 C CA . ASN A 1 145 ? -18.687 -5.652 -1.250 1.00 14.42 144 ASN A CA 1
ATOM 1106 C C . ASN A 1 145 ? -19.235 -6.733 -2.125 1.00 16.40 144 ASN A C 1
ATOM 1107 O O . ASN A 1 145 ? -19.062 -6.720 -3.347 1.00 16.84 144 ASN A O 1
ATOM 1112 N N . ASP A 1 146 ? -19.967 -7.639 -1.484 1.00 18.72 145 ASP A N 1
ATOM 1113 C CA A ASP A 1 146 ? -20.628 -8.773 -2.062 0.70 20.94 145 ASP A CA 1
ATOM 1114 C CA B ASP A 1 146 ? -20.624 -8.648 -2.319 0.30 20.30 145 ASP A CA 1
ATOM 1115 C C . ASP A 1 146 ? -22.150 -8.478 -2.388 1.00 22.10 145 ASP A C 1
ATOM 1116 O O . ASP A 1 146 ? -22.888 -9.334 -2.892 1.00 23.01 145 ASP A O 1
ATOM 1125 N N . GLY A 1 147 ? -22.633 -7.309 -2.006 1.00 23.03 146 GLY A N 1
ATOM 1126 C CA . GLY A 1 147 ? -24.050 -6.974 -2.126 1.00 26.14 146 GLY A CA 1
ATOM 1127 C C . GLY A 1 147 ? -24.740 -6.773 -0.789 1.00 28.42 146 GLY A C 1
ATOM 1128 O O . GLY A 1 147 ? -25.896 -7.149 -0.617 1.00 30.50 146 GLY A O 1
ATOM 1129 N N . GLY A 1 148 ? -24.086 -6.086 0.131 1.00 30.40 147 GLY A N 1
ATOM 1130 C CA . GLY A 1 148 ? -24.701 -5.775 1.421 1.00 30.50 147 GLY A CA 1
ATOM 1131 C C . GLY A 1 148 ? -23.599 -5.683 2.449 1.00 30.50 147 GLY A C 1
ATOM 1132 O O . GLY A 1 148 ? -23.489 -4.712 3.211 1.00 31.51 147 GLY A O 1
ATOM 1133 N N . LYS A 1 149 ? -22.758 -6.695 2.465 1.00 30.15 148 LYS A N 1
ATOM 1134 C CA . LYS A 1 149 ? -21.678 -6.752 3.437 1.00 29.33 148 LYS A CA 1
ATOM 1135 C C . LYS A 1 149 ? -20.482 -5.927 2.890 1.00 27.70 148 LYS A C 1
ATOM 1136 O O . LYS A 1 149 ? -19.849 -6.386 1.940 1.00 29.41 148 LYS A O 1
ATOM 1138 N N . LYS A 1 150 ? -20.239 -4.692 3.369 1.00 26.48 149 LYS A N 1
ATOM 1139 C CA . LYS A 1 150 ? -19.005 -3.962 2.934 1.00 23.13 149 LYS A CA 1
ATOM 1140 C C . LYS A 1 150 ? -17.796 -4.443 3.756 1.00 21.90 149 LYS A C 1
ATOM 1141 O O . LYS A 1 150 ? -17.868 -4.518 5.000 1.00 24.17 149 LYS A O 1
ATOM 1147 N N . ILE A 1 151 ? -16.737 -4.875 3.055 1.00 19.60 150 ILE A N 1
ATOM 1148 C CA . ILE A 1 151 ? -15.495 -5.362 3.677 1.00 17.20 150 ILE A CA 1
ATOM 1149 C C . ILE A 1 151 ? -14.358 -4.416 3.356 1.00 15.71 150 ILE A C 1
ATOM 1150 O O . ILE A 1 151 ? -14.091 -4.087 2.187 1.00 14.98 150 ILE A O 1
ATOM 1155 N N . SER A 1 152 ? -13.669 -3.982 4.412 1.00 14.83 151 SER A N 1
ATOM 1156 C CA A SER A 1 152 ? -12.726 -2.872 4.301 0.70 15.27 151 SER A CA 1
ATOM 1157 C CA B SER A 1 152 ? -12.693 -2.935 4.199 0.30 14.79 151 SER A CA 1
ATOM 1158 C C . SER A 1 152 ? -11.382 -3.204 4.889 1.00 14.15 151 SER A C 1
ATOM 1159 O O . SER A 1 152 ? -11.289 -4.044 5.818 1.00 16.10 151 SER A O 1
ATOM 1164 N N . ILE A 1 153 ? -10.364 -2.505 4.396 1.00 13.16 152 ILE A N 1
ATOM 1165 C CA . ILE A 1 153 ? -9.046 -2.579 5.009 1.00 12.63 152 ILE A CA 1
ATOM 1166 C C . ILE A 1 153 ? -8.350 -1.215 4.834 1.00 12.40 152 ILE A C 1
ATOM 1167 O O . ILE A 1 153 ? -8.662 -0.506 3.860 1.00 12.78 152 ILE A O 1
ATOM 1172 N N . ASN A 1 154 ? -7.428 -0.863 5.734 1.00 12.86 153 ASN A N 1
ATOM 1173 C CA . ASN A 1 154 ? -6.625 0.336 5.556 1.00 12.60 153 ASN A CA 1
ATOM 1174 C C . ASN A 1 154 ? -5.343 -0.050 4.891 1.00 13.31 153 ASN A C 1
ATOM 1175 O O . ASN A 1 154 ? -4.845 -1.186 5.043 1.00 16.77 153 ASN A O 1
ATOM 1180 N N . VAL A 1 155 ? -4.827 0.848 4.088 1.00 11.60 154 VAL A N 1
ATOM 1181 C CA . VAL A 1 155 ? -3.599 0.607 3.369 1.00 12.09 154 VAL A CA 1
ATOM 1182 C C . VAL A 1 155 ? -2.865 1.939 3.210 1.00 10.66 154 VAL A C 1
ATOM 1183 O O . VAL A 1 155 ? -3.495 3.013 3.120 1.00 11.35 154 VAL A O 1
ATOM 1187 N N . ASP A 1 156 ? -1.555 1.846 3.114 1.00 11.25 155 ASP A N 1
ATOM 1188 C CA . ASP A 1 156 ? -0.721 3.002 2.828 1.00 11.36 155 ASP A CA 1
ATOM 1189 C C . ASP A 1 156 ? -0.360 3.021 1.325 1.00 10.37 155 ASP A C 1
ATOM 1190 O O . ASP A 1 156 ? 0.158 2.031 0.780 1.00 12.09 155 ASP A O 1
ATOM 1195 N N . PHE A 1 157 ? -0.640 4.158 0.681 1.00 9.94 156 PHE A N 1
ATOM 1196 C CA . PHE A 1 157 ? -0.252 4.409 -0.701 1.00 10.11 156 PHE A CA 1
ATOM 1197 C C . PHE A 1 157 ? 0.769 5.513 -0.784 1.00 10.64 156 PHE A C 1
ATOM 1198 O O . PHE A 1 157 ? 0.682 6.482 -0.020 1.00 14.40 156 PHE A O 1
ATOM 1206 N N . GLU A 1 158 ? 1.746 5.357 -1.661 1.00 10.41 157 GLU A N 1
ATOM 1207 C CA . GLU A 1 158 ? 2.756 6.429 -1.847 1.00 11.07 157 GLU A CA 1
ATOM 1208 C C . GLU A 1 158 ? 2.331 7.265 -3.051 1.00 9.56 157 GLU A C 1
ATOM 1209 O O . GLU A 1 158 ? 1.949 6.692 -4.090 1.00 10.11 157 GLU A O 1
ATOM 1215 N N . ARG A 1 159 ? 2.479 8.585 -2.942 1.00 9.40 158 ARG A N 1
ATOM 1216 C CA . ARG A 1 159 ? 2.320 9.461 -4.115 1.00 8.42 158 ARG A CA 1
ATOM 1217 C C . ARG A 1 159 ? 3.354 9.157 -5.188 1.00 8.85 158 ARG A C 1
ATOM 1218 O O . ARG A 1 159 ? 4.424 8.596 -4.935 1.00 9.02 158 ARG A O 1
ATOM 1226 N N . SER A 1 160 ? 3.113 9.611 -6.414 1.00 9.57 159 SER A N 1
ATOM 1227 C CA . SER A 1 160 ? 4.138 9.568 -7.421 1.00 9.69 159 SER A CA 1
ATOM 1228 C C . SER A 1 160 ? 5.371 10.342 -6.966 1.00 11.35 159 SER A C 1
ATOM 1229 O O . SER A 1 160 ? 5.241 11.399 -6.347 1.00 11.53 159 SER A O 1
ATOM 1232 N N . ASN A 1 161 ? 6.540 9.845 -7.346 1.00 10.72 160 ASN A N 1
ATOM 1233 C CA . ASN A 1 161 ? 7.761 10.618 -7.093 1.00 11.84 160 ASN A CA 1
ATOM 1234 C C . ASN A 1 161 ? 8.064 11.674 -8.106 1.00 12.73 160 ASN A C 1
ATOM 1235 O O . ASN A 1 161 ? 9.046 12.381 -7.976 1.00 14.48 160 ASN A O 1
ATOM 1240 N N . VAL A 1 162 ? 7.237 11.788 -9.142 1.00 10.24 161 VAL A N 1
ATOM 1241 C CA . VAL A 1 162 ? 7.551 12.765 -10.176 1.00 10.13 161 VAL A CA 1
ATOM 1242 C C . VAL A 1 162 ? 7.044 14.170 -9.795 1.00 9.30 161 VAL A C 1
ATOM 1243 O O . VAL A 1 162 ? 5.932 14.372 -9.346 1.00 9.74 161 VAL A O 1
ATOM 1247 N N . ASP A 1 163 ? 7.924 15.156 -9.921 1.00 9.97 162 ASP A N 1
ATOM 1248 C CA . ASP A 1 163 ? 7.611 16.529 -9.568 1.00 9.52 162 ASP A CA 1
ATOM 1249 C C . ASP A 1 163 ? 6.436 17.007 -10.445 1.00 8.74 162 ASP A C 1
ATOM 1250 O O . ASP A 1 163 ? 6.551 16.963 -11.678 1.00 10.73 162 ASP A O 1
ATOM 1255 N N . PRO A 1 164 ? 5.340 17.433 -9.825 1.00 9.03 163 PRO A N 1
ATOM 1256 C CA . PRO A 1 164 ? 4.145 17.747 -10.632 1.00 9.39 163 PRO A CA 1
ATOM 1257 C C . PRO A 1 164 ? 4.285 19.015 -11.440 1.00 9.43 163 PRO A C 1
ATOM 1258 O O . PRO A 1 164 ? 3.415 19.268 -12.294 1.00 11.12 163 PRO A O 1
ATOM 1262 N N . LYS A 1 165 ? 5.310 19.815 -11.210 1.00 9.42 164 LYS A N 1
ATOM 1263 C CA . LYS A 1 165 ? 5.403 21.113 -11.904 1.00 10.79 164 LYS A CA 1
ATOM 1264 C C . LYS A 1 165 ? 5.872 20.986 -13.354 1.00 9.84 164 LYS A C 1
ATOM 1265 O O . LYS A 1 165 ? 5.678 21.916 -14.155 1.00 10.49 164 LYS A O 1
ATOM 1271 N N . GLY A 1 166 ? 6.543 19.899 -13.682 1.00 10.24 165 GLY A N 1
ATOM 1272 C CA . GLY A 1 166 ? 7.033 19.700 -15.059 1.00 10.04 165 GLY A CA 1
ATOM 1273 C C . GLY A 1 166 ? 5.941 19.109 -15.951 1.00 8.36 165 GLY A C 1
ATOM 1274 O O . GLY A 1 166 ? 4.826 18.947 -15.540 1.00 8.57 165 GLY A O 1
ATOM 1275 N N . TYR A 1 167 ? 6.375 18.740 -17.136 1.00 9.41 166 TYR A N 1
ATOM 1276 C CA . TYR A 1 167 ? 5.415 17.972 -18.001 1.00 8.89 166 TYR A CA 1
ATOM 1277 C C . TYR A 1 167 ? 5.211 16.606 -17.387 1.00 8.29 166 TYR A C 1
ATOM 1278 O O . TYR A 1 167 ? 6.057 16.087 -16.627 1.00 9.18 166 TYR A O 1
ATOM 1287 N N . LEU A 1 168 ? 4.079 15.997 -17.681 1.00 7.99 167 LEU A N 1
ATOM 1288 C CA . LEU A 1 168 ? 3.671 14.737 -17.063 1.00 8.54 167 LEU A CA 1
ATOM 1289 C C . LEU A 1 168 ? 3.160 13.792 -18.102 1.00 8.24 167 LEU A C 1
ATOM 1290 O O . LEU A 1 168 ? 2.457 14.230 -19.047 1.00 8.73 167 LEU A O 1
ATOM 1295 N N . THR A 1 169 ? 3.455 12.539 -17.958 1.00 8.04 168 THR A N 1
ATOM 1296 C CA . THR A 1 169 ? 3.041 11.515 -18.896 1.00 9.15 168 THR A CA 1
ATOM 1297 C C . THR A 1 169 ? 2.446 10.308 -18.171 1.00 8.83 168 THR A C 1
ATOM 1298 O O . THR A 1 169 ? 2.480 10.176 -16.922 1.00 11.60 168 THR A O 1
ATOM 1302 N N . ASP A 1 170 ? 1.847 9.400 -18.926 1.00 8.38 169 ASP A N 1
ATOM 1303 C CA . ASP A 1 170 ? 1.312 8.137 -18.399 1.00 8.80 169 ASP A CA 1
ATOM 1304 C C . ASP A 1 170 ? 1.140 7.209 -19.548 1.00 8.61 169 ASP A C 1
ATOM 1305 O O . ASP A 1 170 ? 0.756 7.701 -20.657 1.00 8.99 169 ASP A O 1
ATOM 1310 N N . SER A 1 171 ? 1.337 5.912 -19.358 1.00 7.86 170 SER A N 1
ATOM 1311 C CA . SER A 1 171 ? 0.906 4.907 -20.343 1.00 8.73 170 SER A CA 1
ATOM 1312 C C . SER A 1 171 ? 0.389 3.708 -19.649 1.00 8.58 170 SER A C 1
ATOM 1313 O O . SER A 1 171 ? 1.129 3.035 -18.938 1.00 11.61 170 SER A O 1
ATOM 1316 N N . ARG A 1 172 ? -0.888 3.390 -19.770 1.00 8.35 171 ARG A N 1
ATOM 1317 C CA . ARG A 1 172 ? -1.508 2.280 -19.104 1.00 8.13 171 ARG A CA 1
ATOM 1318 C C . ARG A 1 172 ? -2.060 1.281 -20.086 1.00 8.28 171 ARG A C 1
ATOM 1319 O O . ARG A 1 172 ? -2.921 1.656 -20.958 1.00 9.15 171 ARG A O 1
ATOM 1327 N N . VAL A 1 173 ? -1.686 0.019 -19.972 1.00 8.57 172 VAL A N 1
ATOM 1328 C CA . VAL A 1 173 ? -2.253 -0.988 -20.874 1.00 8.41 172 VAL A CA 1
ATOM 1329 C C . VAL A 1 173 ? -3.671 -1.286 -20.554 1.00 8.60 172 VAL A C 1
ATOM 1330 O O . VAL A 1 173 ? -4.064 -1.457 -19.394 1.00 9.44 172 VAL A O 1
ATOM 1334 N N . ILE A 1 174 ? -4.483 -1.419 -21.639 1.00 9.40 173 ILE A N 1
ATOM 1335 C CA . ILE A 1 174 ? -5.909 -1.798 -21.522 1.00 9.97 173 ILE A CA 1
ATOM 1336 C C . ILE A 1 174 ? -6.014 -3.227 -22.088 1.00 11.12 173 ILE A C 1
ATOM 1337 O O . ILE A 1 174 ? -6.069 -3.373 -23.323 1.00 11.44 173 ILE A O 1
ATOM 1342 N N . PRO A 1 175 ? -5.888 -4.255 -21.228 1.00 11.41 174 PRO A N 1
ATOM 1343 C CA . PRO A 1 175 ? -5.687 -5.634 -21.759 1.00 12.43 174 PRO A CA 1
ATOM 1344 C C . PRO A 1 175 ? -6.799 -6.102 -22.703 1.00 12.19 174 PRO A C 1
ATOM 1345 O O . PRO A 1 175 ? -6.452 -6.762 -23.671 1.00 14.84 174 PRO A O 1
ATOM 1349 N N . SER A 1 176 ? -8.066 -5.773 -22.468 1.00 12.60 175 SER A N 1
ATOM 1350 C CA . SER A 1 176 ? -9.110 -6.366 -23.322 1.00 13.42 175 SER A CA 1
ATOM 1351 C C . SER A 1 176 ? -9.081 -5.773 -24.723 1.00 14.20 175 SER A C 1
ATOM 1352 O O . SER A 1 176 ? -9.654 -6.365 -25.654 1.00 16.59 175 SER A O 1
ATOM 1355 N N . LEU A 1 177 ? -8.463 -4.602 -24.886 1.00 12.53 176 LEU A N 1
ATOM 1356 C CA . LEU A 1 177 ? -8.342 -3.974 -26.177 1.00 13.38 176 LEU A CA 1
ATOM 1357 C C . LEU A 1 177 ? -7.026 -4.164 -26.888 1.00 13.88 176 LEU A C 1
ATOM 1358 O O . LEU A 1 177 ? -6.894 -3.773 -28.062 1.00 16.97 176 LEU A O 1
ATOM 1363 N N . ASN A 1 178 ? -6.004 -4.634 -26.169 1.00 15.34 177 ASN A N 1
ATOM 1364 C CA . ASN A 1 178 ? -4.613 -4.593 -26.661 1.00 16.15 177 ASN A CA 1
ATOM 1365 C C . ASN A 1 178 ? -4.248 -3.181 -27.159 1.00 15.45 177 ASN A C 1
ATOM 1366 O O . ASN A 1 178 ? -3.663 -3.005 -28.257 1.00 16.25 177 ASN A O 1
ATOM 1371 N N . LYS A 1 179 ? -4.632 -2.189 -26.357 1.00 12.19 178 LYS A N 1
ATOM 1372 C CA A LYS A 1 179 ? -4.285 -0.807 -26.612 0.50 11.63 178 LYS A CA 1
ATOM 1373 C CA B LYS A 1 179 ? -4.292 -0.806 -26.602 0.50 11.42 178 LYS A CA 1
ATOM 1374 C C . LYS A 1 179 ? -3.702 -0.254 -25.320 1.00 11.40 178 LYS A C 1
ATOM 1375 O O . LYS A 1 179 ? -3.794 -0.897 -24.256 1.00 11.94 178 LYS A O 1
ATOM 1386 N N . VAL A 1 180 ? -3.095 0.920 -25.429 1.00 9.97 179 VAL A N 1
ATOM 1387 C CA . VAL A 1 180 ? -2.467 1.561 -24.255 1.00 9.32 179 VAL A CA 1
ATOM 1388 C C . VAL A 1 180 ? -3.039 2.984 -24.234 1.00 8.71 179 VAL A C 1
ATOM 1389 O O . VAL A 1 180 ? -2.982 3.667 -25.255 1.00 11.97 179 VAL A O 1
ATOM 1393 N N . SER A 1 181 ? -3.587 3.424 -23.145 1.00 8.42 180 SER A N 1
ATOM 1394 C CA . SER A 1 181 ? -3.928 4.868 -23.021 1.00 9.10 180 SER A CA 1
ATOM 1395 C C . SER A 1 181 ? -2.661 5.637 -22.689 1.00 8.98 180 SER A C 1
ATOM 1396 O O . SER A 1 181 ? -1.844 5.154 -21.946 1.00 10.86 180 SER A O 1
ATOM 1399 N N . THR A 1 182 ? -2.501 6.775 -23.275 1.00 8.53 181 THR A N 1
ATOM 1400 C CA . THR A 1 182 ? -1.301 7.573 -23.081 1.00 9.28 181 THR A CA 1
ATOM 1401 C C . THR A 1 182 ? -1.699 9.036 -22.871 1.00 8.20 181 THR A C 1
ATOM 1402 O O . THR A 1 182 ? -2.581 9.541 -23.513 1.00 9.70 181 THR A O 1
ATOM 1406 N N . LEU A 1 183 ? -1.041 9.682 -21.920 1.00 8.35 182 LEU A N 1
ATOM 1407 C CA . LEU A 1 183 ? -1.406 11.016 -21.425 1.00 7.78 182 LEU A CA 1
ATOM 1408 C C . LEU A 1 183 ? -0.225 11.938 -21.509 1.00 7.22 182 LEU A C 1
ATOM 1409 O O . LEU A 1 183 ? 0.889 11.539 -21.309 1.00 8.81 182 LEU A O 1
ATOM 1414 N N . PHE A 1 184 ? -0.527 13.220 -21.775 1.00 7.59 183 PHE A N 1
ATOM 1415 C CA . PHE A 1 184 ? 0.459 14.285 -21.715 1.00 7.21 183 PHE A CA 1
ATOM 1416 C C . PHE A 1 184 ? -0.155 15.501 -21.077 1.00 7.56 183 PHE A C 1
ATOM 1417 O O . PHE A 1 184 ? -1.220 15.981 -21.493 1.00 8.00 183 PHE A O 1
ATOM 1425 N N . VAL A 1 185 ? 0.424 15.976 -19.970 1.00 7.57 184 VAL A N 1
ATOM 1426 C CA . VAL A 1 185 ? 0.010 17.205 -19.289 1.00 7.80 184 VAL A CA 1
ATOM 1427 C C . VAL A 1 185 ? 1.104 18.269 -19.426 1.00 7.15 184 VAL A C 1
ATOM 1428 O O . VAL A 1 185 ? 2.295 17.953 -19.226 1.00 7.86 184 VAL A O 1
ATOM 1432 N N . ALA A 1 186 ? 0.771 19.495 -19.820 1.00 7.86 185 ALA A N 1
ATOM 1433 C CA . ALA A 1 186 ? 1.775 20.518 -20.016 1.00 7.78 185 ALA A CA 1
ATOM 1434 C C . ALA A 1 186 ? 2.477 20.861 -18.689 1.00 7.77 185 ALA A C 1
ATOM 1435 O O . ALA A 1 186 ? 1.855 20.787 -17.639 1.00 7.84 185 ALA A O 1
ATOM 1437 N N . PRO A 1 187 ? 3.726 21.358 -18.777 1.00 8.21 186 PRO A N 1
ATOM 1438 C CA . PRO A 1 187 ? 4.323 21.944 -17.563 1.00 9.18 186 PRO A CA 1
ATOM 1439 C C . PRO A 1 187 ? 3.455 23.011 -16.960 1.00 9.13 186 PRO A C 1
ATOM 1440 O O . PRO A 1 187 ? 2.716 23.705 -17.664 1.00 10.11 186 PRO A O 1
ATOM 1444 N N . GLN A 1 188 ? 3.573 23.203 -15.647 1.00 9.84 187 GLN A N 1
ATOM 1445 C CA A GLN A 1 188 ? 2.710 24.107 -14.936 0.70 10.64 187 GLN A CA 1
ATOM 1446 C CA B GLN A 1 188 ? 2.695 24.102 -14.936 0.30 10.52 187 GLN A CA 1
ATOM 1447 C C . GLN A 1 188 ? 3.043 25.580 -15.177 1.00 10.76 187 GLN A C 1
ATOM 1448 O O . GLN A 1 188 ? 4.195 26.010 -15.004 1.00 12.16 187 GLN A O 1
ATOM 1459 N N . CYS A 1 189 ? 2.030 26.349 -15.523 1.00 10.45 188 CYS A N 1
ATOM 1460 C CA . CYS A 1 189 ? 2.074 27.863 -15.549 1.00 11.45 188 CYS A CA 1
ATOM 1461 C C . CYS A 1 189 ? 1.052 28.242 -14.506 1.00 11.34 188 CYS A C 1
ATOM 1462 O O . CYS A 1 189 ? -0.145 28.219 -14.769 1.00 12.01 188 CYS A O 1
ATOM 1465 N N . ALA A 1 190 ? 1.512 28.524 -13.283 1.00 13.35 189 ALA A N 1
ATOM 1466 C CA . ALA A 1 190 ? 0.582 28.685 -12.174 1.00 13.50 189 ALA A CA 1
ATOM 1467 C C . ALA A 1 190 ? -0.409 29.852 -12.378 1.00 15.06 189 ALA A C 1
ATOM 1468 O O . ALA A 1 190 ? -1.565 29.772 -11.935 1.00 15.78 189 ALA A O 1
ATOM 1470 N N . ASN A 1 191 ? 0.027 30.904 -13.074 1.00 13.96 190 ASN A N 1
ATOM 1471 C CA . ASN A 1 191 ? -0.863 32.045 -13.295 1.00 14.87 190 ASN A CA 1
ATOM 1472 C C . ASN A 1 191 ? -1.655 31.961 -14.595 1.00 14.57 190 ASN A C 1
ATOM 1473 O O . ASN A 1 191 ? -2.285 32.945 -14.989 1.00 16.31 190 ASN A O 1
ATOM 1478 N N . GLY A 1 192 ? -1.642 30.784 -15.234 1.00 12.64 191 GLY A N 1
ATOM 1479 C CA . GLY A 1 192 ? -2.343 30.581 -16.487 1.00 11.92 191 GLY A CA 1
ATOM 1480 C C . GLY A 1 192 ? -1.416 30.612 -17.664 1.00 10.44 191 GLY A C 1
ATOM 1481 O O . GLY A 1 192 ? -0.242 30.940 -17.526 1.00 11.96 191 GLY A O 1
ATOM 1482 N N . TYR A 1 193 ? -1.963 30.299 -18.838 1.00 10.02 192 TYR A N 1
ATOM 1483 C CA . TYR A 1 193 ? -1.200 30.171 -20.076 1.00 9.57 192 TYR A CA 1
ATOM 1484 C C . TYR A 1 193 ? -1.724 31.146 -21.100 1.00 9.51 192 TYR A C 1
ATOM 1485 O O . TYR A 1 193 ? -2.929 31.142 -21.398 1.00 11.90 192 TYR A O 1
ATOM 1494 N N . THR A 1 194 ? -0.831 31.920 -21.696 1.00 10.18 193 THR A N 1
ATOM 1495 C CA A THR A 1 194 ? -1.184 32.735 -22.860 0.70 11.10 193 THR A CA 1
ATOM 1496 C CA B THR A 1 194 ? -1.324 32.699 -22.835 0.30 10.07 193 THR A CA 1
ATOM 1497 C C . THR A 1 194 ? -1.434 31.831 -24.076 1.00 9.97 193 THR A C 1
ATOM 1498 O O . THR A 1 194 ? -2.402 31.992 -24.835 1.00 11.96 193 THR A O 1
ATOM 1505 N N . SER A 1 195 ? -0.544 30.851 -24.270 1.00 9.80 194 SER A N 1
ATOM 1506 C CA . SER A 1 195 ? -0.672 29.978 -25.444 1.00 9.87 194 SER A CA 1
ATOM 1507 C C . SER A 1 195 ? 0.235 28.765 -25.264 1.00 8.84 194 SER A C 1
ATOM 1508 O O . SER A 1 195 ? 1.093 28.730 -24.349 1.00 10.08 194 SER A O 1
ATOM 1511 N N . GLY A 1 196 ? 0.075 27.781 -26.149 1.00 9.23 195 GLY A N 1
ATOM 1512 C CA . GLY A 1 196 ? 1.030 26.669 -26.157 1.00 8.78 195 GLY A CA 1
ATOM 1513 C C . GLY A 1 196 ? 0.647 25.690 -27.253 1.00 8.50 195 GLY A C 1
ATOM 1514 O O . GLY A 1 196 ? -0.434 25.798 -27.868 1.00 9.33 195 GLY A O 1
ATOM 1515 N N . THR A 1 197 ? 1.529 24.756 -27.518 1.00 9.56 196 THR A N 1
ATOM 1516 C CA . THR A 1 197 ? 1.320 23.645 -28.445 1.00 10.52 196 THR A CA 1
ATOM 1517 C C . THR A 1 197 ? 1.819 22.384 -27.780 1.00 10.07 196 THR A C 1
ATOM 1518 O O . THR A 1 197 ? 2.920 22.386 -27.222 1.00 12.31 196 THR A O 1
ATOM 1522 N N . MET A 1 198 ? 1.037 21.316 -27.783 1.00 8.85 197 MET A N 1
ATOM 1523 C CA A MET A 1 198 ? 1.451 20.078 -27.152 0.50 9.51 197 MET A CA 1
ATOM 1524 C CA B MET A 1 198 ? 1.415 20.079 -27.114 0.50 9.40 197 MET A CA 1
ATOM 1525 C C . MET A 1 198 ? 0.847 18.896 -27.839 1.00 8.94 197 MET A C 1
ATOM 1526 O O . MET A 1 198 ? -0.228 19.017 -28.494 1.00 9.94 197 MET A O 1
ATOM 1535 N N . GLY A 1 199 ? 1.453 17.734 -27.708 1.00 8.84 198 GLY A N 1
ATOM 1536 C CA . GLY A 1 199 ? 0.882 16.519 -28.252 1.00 9.36 198 GLY A CA 1
ATOM 1537 C C . GLY A 1 199 ? 1.937 15.494 -28.413 1.00 8.70 198 GLY A C 1
ATOM 1538 O O . GLY A 1 199 ? 3.087 15.653 -27.932 1.00 9.65 198 GLY A O 1
ATOM 1539 N N . PHE A 1 200 ? 1.612 14.362 -29.010 1.00 8.31 199 PHE A N 1
ATOM 1540 C CA . PHE A 1 200 ? 2.525 13.246 -29.158 1.00 8.01 199 PHE A CA 1
ATOM 1541 C C . PHE A 1 200 ? 2.277 12.475 -30.433 1.00 8.59 199 PHE A C 1
ATOM 1542 O O . PHE A 1 200 ? 1.144 12.501 -30.996 1.00 9.69 199 PHE A O 1
ATOM 1550 N N . ALA A 1 201 ? 3.297 11.784 -30.891 1.00 9.08 200 ALA A N 1
ATOM 1551 C CA . ALA A 1 201 ? 3.278 11.089 -32.176 1.00 9.84 200 ALA A CA 1
ATOM 1552 C C . ALA A 1 201 ? 4.075 9.829 -32.205 1.00 10.31 200 ALA A C 1
ATOM 1553 O O . ALA A 1 201 ? 5.055 9.657 -31.453 1.00 10.09 200 ALA A O 1
ATOM 1555 N N . ASN A 1 202 ? 3.638 8.953 -33.107 1.00 10.78 201 ASN A N 1
ATOM 1556 C CA . ASN A 1 202 ? 4.440 7.864 -33.647 1.00 11.80 201 ASN A CA 1
ATOM 1557 C C . ASN A 1 202 ? 5.797 8.400 -34.087 1.00 12.76 201 ASN A C 1
ATOM 1558 O O . ASN A 1 202 ? 5.897 9.542 -34.551 1.00 15.05 201 ASN A O 1
ATOM 1563 N N . THR A 1 203 ? 6.859 7.654 -33.809 1.00 12.61 202 THR A N 1
ATOM 1564 C CA . THR A 1 203 ? 8.194 8.092 -34.136 1.00 13.89 202 THR A CA 1
ATOM 1565 C C . THR A 1 203 ? 8.786 7.235 -35.263 1.00 14.91 202 THR A C 1
ATOM 1566 O O . THR A 1 203 ? 9.377 7.768 -36.201 1.00 17.33 202 THR A O 1
ATOM 1570 N N . TYR A 1 204 ? 8.648 5.909 -35.150 1.00 15.92 203 TYR A N 1
ATOM 1571 C CA . TYR A 1 204 ? 9.343 5.011 -36.067 1.00 16.98 203 TYR A CA 1
ATOM 1572 C C . TYR A 1 204 ? 8.447 4.184 -36.952 1.00 17.32 203 TYR A C 1
ATOM 1573 O O . TYR A 1 204 ? 8.984 3.361 -37.733 1.00 21.65 203 TYR A O 1
ATOM 1582 N N . GLY A 1 205 ? 7.127 4.305 -36.822 1.00 17.05 204 GLY A N 1
ATOM 1583 C CA . GLY A 1 205 ? 6.222 3.570 -37.712 1.00 17.65 204 GLY A CA 1
ATOM 1584 C C . GLY A 1 205 ? 5.495 2.402 -37.072 1.00 16.73 204 GLY A C 1
ATOM 1585 O O . GLY A 1 205 ? 4.692 1.709 -37.707 1.00 19.45 204 GLY A O 1
ATOM 1586 N N . ASP A 1 206 ? 5.780 2.188 -35.801 1.00 15.46 205 ASP A N 1
ATOM 1587 C CA . ASP A 1 206 ? 5.243 1.055 -35.030 1.00 15.07 205 ASP A CA 1
ATOM 1588 C C . ASP A 1 206 ? 4.091 1.468 -34.111 1.00 13.49 205 ASP A C 1
ATOM 1589 O O . ASP A 1 206 ? 3.603 0.649 -33.359 1.00 15.42 205 ASP A O 1
ATOM 1594 N N . VAL A 1 207 ? 3.697 2.745 -34.129 1.00 12.06 206 VAL A N 1
ATOM 1595 C CA . VAL A 1 207 ? 2.643 3.244 -33.252 1.00 11.43 206 VAL A CA 1
ATOM 1596 C C . VAL A 1 207 ? 1.532 3.885 -34.077 1.00 10.90 206 VAL A C 1
ATOM 1597 O O . VAL A 1 207 ? 1.812 4.614 -35.056 1.00 12.12 206 VAL A O 1
ATOM 1601 N N . GLN A 1 208 ? 0.298 3.632 -33.657 1.00 10.84 207 GLN A N 1
ATOM 1602 C CA . GLN A 1 208 ? -0.913 4.276 -34.231 1.00 11.98 207 GLN A CA 1
ATOM 1603 C C . GLN A 1 208 ? -1.807 4.856 -33.152 1.00 10.55 207 GLN A C 1
ATOM 1604 O O . GLN A 1 208 ? -2.221 4.184 -32.229 1.00 12.18 207 GLN A O 1
ATOM 1610 N N . ILE A 1 209 ? -2.071 6.166 -33.281 1.00 10.40 208 ILE A N 1
ATOM 1611 C CA . ILE A 1 209 ? -3.019 6.859 -32.393 1.00 10.53 208 ILE A CA 1
ATOM 1612 C C . ILE A 1 209 ? -4.431 6.485 -32.873 1.00 10.35 208 ILE A C 1
ATOM 1613 O O . ILE A 1 209 ? -4.676 6.449 -34.087 1.00 12.50 208 ILE A O 1
ATOM 1618 N N . ASP A 1 210 ? -5.314 6.196 -31.923 1.00 10.83 209 ASP A N 1
ATOM 1619 C CA . ASP A 1 210 ? -6.722 5.914 -32.172 1.00 11.02 209 ASP A CA 1
ATOM 1620 C C . ASP A 1 210 ? -7.496 7.215 -31.949 1.00 11.38 209 ASP A C 1
ATOM 1621 O O . ASP A 1 210 ? -7.843 7.585 -30.819 1.00 12.33 209 ASP A O 1
ATOM 1626 N N . CYS A 1 211 ? -7.806 7.898 -33.053 1.00 12.48 210 CYS A N 1
ATOM 1627 C CA . CYS A 1 211 ? -8.479 9.205 -33.025 1.00 13.62 210 CYS A CA 1
ATOM 1628 C C . CYS A 1 211 ? -9.926 9.134 -32.499 1.00 13.58 210 CYS A C 1
ATOM 1629 O O . CYS A 1 211 ? -10.493 10.186 -32.146 1.00 15.02 210 CYS A O 1
ATOM 1632 N N . SER A 1 212 ? -10.463 7.922 -32.384 1.00 13.62 211 SER A N 1
ATOM 1633 C CA A SER A 1 212 ? -11.808 7.758 -31.837 0.50 13.36 211 SER A CA 1
ATOM 1634 C CA B SER A 1 212 ? -11.795 7.697 -31.828 0.50 13.72 211 SER A CA 1
ATOM 1635 C C . SER A 1 212 ? -11.807 7.667 -30.315 1.00 12.97 211 SER A C 1
ATOM 1636 O O . SER A 1 212 ? -12.888 7.659 -29.693 1.00 14.42 211 SER A O 1
ATOM 1641 N N . ASN A 1 213 ? -10.610 7.610 -29.695 1.00 11.57 212 ASN A N 1
ATOM 1642 C CA . ASN A 1 213 ? -10.536 7.503 -28.216 1.00 10.84 212 ASN A CA 1
ATOM 1643 C C . ASN A 1 213 ? -9.578 8.506 -27.676 1.00 10.65 212 ASN A C 1
ATOM 1644 O O . ASN A 1 213 ? -8.542 8.101 -27.103 1.00 11.62 212 ASN A O 1
ATOM 1649 N N . ILE A 1 214 ? -9.889 9.776 -27.808 1.00 10.68 213 ILE A N 1
ATOM 1650 C CA . ILE A 1 214 ? -9.035 10.866 -27.360 1.00 10.72 213 ILE A CA 1
ATOM 1651 C C . ILE A 1 214 ? -9.746 11.761 -26.383 1.00 10.57 213 ILE A C 1
ATOM 1652 O O . ILE A 1 214 ? -10.965 11.780 -26.313 1.00 12.18 213 ILE A O 1
ATOM 1657 N N . HIS A 1 215 ? -8.989 12.522 -25.573 1.00 9.98 214 HIS A N 1
ATOM 1658 C CA . HIS A 1 215 ? -9.557 13.594 -24.773 1.00 9.88 214 HIS A CA 1
ATOM 1659 C C . HIS A 1 215 ? -8.622 14.778 -24.815 1.00 9.21 214 HIS A C 1
ATOM 1660 O O . HIS A 1 215 ? -7.386 14.589 -24.865 1.00 9.97 214 HIS A O 1
ATOM 1667 N N . VAL A 1 216 ? -9.212 15.957 -24.853 1.00 8.86 215 VAL A N 1
ATOM 1668 C CA . VAL A 1 216 ? -8.471 17.216 -24.748 1.00 9.26 215 VAL A CA 1
ATOM 1669 C C . VAL A 1 216 ? -9.214 18.024 -23.719 1.00 9.85 215 VAL A C 1
ATOM 1670 O O . VAL A 1 216 ? -10.418 18.213 -23.802 1.00 10.75 215 VAL A O 1
ATOM 1674 N N . GLY A 1 217 ? -8.515 18.515 -22.685 1.00 9.53 216 GLY A N 1
ATOM 1675 C CA . GLY A 1 217 ? -9.171 19.235 -21.632 1.00 9.50 216 GLY A CA 1
ATOM 1676 C C . GLY A 1 217 ? -8.236 20.081 -20.784 1.00 7.51 216 GLY A C 1
ATOM 1677 O O . GLY A 1 217 ? -7.033 19.972 -20.950 1.00 8.60 216 GLY A O 1
ATOM 1678 N N . ILE A 1 218 ? -8.816 20.950 -19.978 1.00 8.50 217 ILE A N 1
ATOM 1679 C CA . ILE A 1 218 ? -8.050 21.526 -18.858 1.00 7.79 217 ILE A CA 1
ATOM 1680 C C . ILE A 1 218 ? -8.570 20.994 -17.554 1.00 7.98 217 ILE A C 1
ATOM 1681 O O . ILE A 1 218 ? -9.766 20.860 -17.328 1.00 9.76 217 ILE A O 1
ATOM 1686 N N . THR A 1 219 ? -7.607 20.634 -16.697 1.00 8.74 218 THR A N 1
ATOM 1687 C CA . THR A 1 219 ? -7.914 20.067 -15.392 1.00 9.06 218 THR A CA 1
ATOM 1688 C C . THR A 1 219 ? -7.598 21.091 -14.301 1.00 8.56 218 THR A C 1
ATOM 1689 O O . THR A 1 219 ? -6.600 21.818 -14.356 1.00 9.07 218 THR A O 1
ATOM 1693 N N . LYS A 1 220 ? -8.464 21.161 -13.314 1.00 9.41 219 LYS A N 1
ATOM 1694 C CA . LYS A 1 220 ? -8.252 22.046 -12.134 1.00 10.75 219 LYS A CA 1
ATOM 1695 C C . LYS A 1 220 ? -7.309 21.351 -11.145 1.00 10.54 219 LYS A C 1
ATOM 1696 O O . LYS A 1 220 ? -7.742 20.786 -10.167 1.00 12.58 219 LYS A O 1
ATOM 1702 N N . GLY A 1 221 ? -6.040 21.401 -11.431 1.00 11.39 220 GLY A N 1
ATOM 1703 C CA . GLY A 1 221 ? -5.057 20.672 -10.645 1.00 9.68 220 GLY A CA 1
ATOM 1704 C C . GLY A 1 221 ? -5.032 19.186 -10.951 1.00 10.15 220 GLY A C 1
ATOM 1705 O O . GLY A 1 221 ? -5.659 18.678 -11.878 1.00 11.13 220 GLY A O 1
ATOM 1706 N N . LEU A 1 222 ? -4.255 18.477 -10.167 1.00 9.84 221 LEU A N 1
ATOM 1707 C CA . LEU A 1 222 ? -3.980 17.050 -10.372 1.00 8.94 221 LEU A CA 1
ATOM 1708 C C . LEU A 1 222 ? -4.080 16.322 -9.040 1.00 8.87 221 LEU A C 1
ATOM 1709 O O . LEU A 1 222 ? -3.850 16.953 -7.984 1.00 11.11 221 LEU A O 1
ATOM 1714 N N . ASN A 1 223 ? -4.215 14.996 -9.070 1.00 8.21 222 ASN A N 1
ATOM 1715 C CA . ASN A 1 223 ? -4.221 14.209 -7.836 1.00 7.44 222 ASN A CA 1
ATOM 1716 C C . ASN A 1 223 ? -2.761 13.809 -7.470 1.00 7.73 222 ASN A C 1
ATOM 1717 O O . ASN A 1 223 ? -1.798 14.238 -8.103 1.00 8.15 222 ASN A O 1
ATOM 1722 N N . ASP A 1 224 ? -2.682 12.956 -6.478 1.00 8.73 223 ASP A N 1
ATOM 1723 C CA . ASP A 1 224 ? -1.358 12.569 -5.915 1.00 9.49 223 ASP A CA 1
ATOM 1724 C C . ASP A 1 224 ? -0.550 11.676 -6.854 1.00 8.93 223 ASP A C 1
ATOM 1725 O O . ASP A 1 224 ? 0.616 11.377 -6.590 1.00 9.90 223 ASP A O 1
ATOM 1730 N N . TRP A 1 225 ? -1.152 11.254 -7.981 1.00 8.05 224 TRP A N 1
ATOM 1731 C CA . TRP A 1 225 ? -0.459 10.496 -8.999 1.00 8.73 224 TRP A CA 1
ATOM 1732 C C . TRP A 1 225 ? -0.368 11.271 -10.295 1.00 8.15 224 TRP A C 1
ATO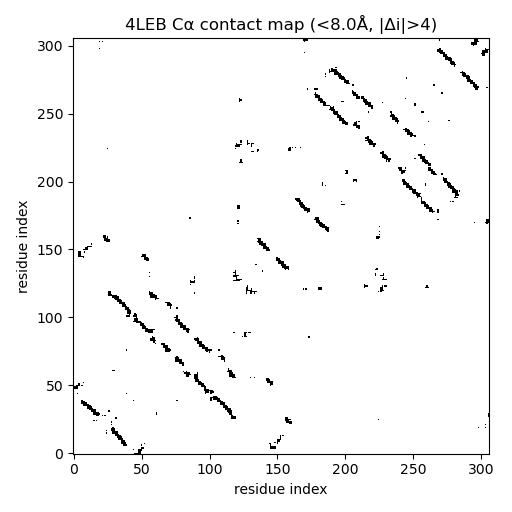M 1733 O O . TRP A 1 225 ? -0.078 10.717 -11.336 1.00 9.28 224 TRP A O 1
ATOM 1744 N N . ASN A 1 226 ? -0.522 12.613 -10.192 1.00 8.38 225 ASN A N 1
ATOM 1745 C CA . ASN A 1 226 ? -0.315 13.497 -11.323 1.00 8.35 225 ASN A CA 1
ATOM 1746 C C . ASN A 1 226 ? -1.295 13.206 -12.474 1.00 8.33 225 ASN A C 1
ATOM 1747 O O . ASN A 1 226 ? -0.928 13.381 -13.624 1.00 9.54 225 ASN A O 1
ATOM 1752 N N . TYR A 1 227 ? -2.507 12.858 -12.077 1.00 8.20 226 TYR A N 1
ATOM 1753 C CA . TYR A 1 227 ? -3.589 12.643 -13.095 1.00 8.05 226 TYR A CA 1
ATOM 1754 C C . TYR A 1 227 ? -4.624 13.729 -12.988 1.00 7.79 226 TYR A C 1
ATOM 1755 O O . TYR A 1 227 ? -4.976 14.246 -11.931 1.00 8.65 226 TYR A O 1
ATOM 1764 N N . PRO A 1 228 ? -5.234 14.037 -14.161 1.00 8.51 227 PRO A N 1
ATOM 1765 C CA . PRO A 1 228 ? -6.367 14.989 -14.177 1.00 8.71 227 PRO A CA 1
ATOM 1766 C C . PRO A 1 228 ? -7.489 14.593 -13.261 1.00 8.70 227 PRO A C 1
ATOM 1767 O O . PRO A 1 228 ? -7.834 13.407 -13.176 1.00 8.65 227 PRO A O 1
ATOM 1771 N N . VAL A 1 229 ? -8.071 15.581 -12.622 1.00 8.98 228 VAL A N 1
ATOM 1772 C CA . VAL A 1 229 ? -9.230 15.422 -11.744 1.00 9.23 228 VAL A CA 1
ATOM 1773 C C . VAL A 1 229 ? -10.514 16.064 -12.327 1.00 9.29 228 VAL A C 1
ATOM 1774 O O . VAL A 1 229 ? -11.584 15.855 -11.794 1.00 11.34 228 VAL A O 1
ATOM 1778 N N . SER A 1 230 ? -10.334 16.893 -13.362 1.00 9.97 229 SER A N 1
ATOM 1779 C CA A SER A 1 230 ? -11.505 17.431 -14.091 0.70 9.36 229 SER A CA 1
ATOM 1780 C CA B SER A 1 230 ? -11.440 17.546 -14.052 0.30 9.97 229 SER A CA 1
ATOM 1781 C C . SER A 1 230 ? -11.093 17.627 -15.501 1.00 9.64 229 SER A C 1
ATOM 1782 O O . SER A 1 230 ? -9.963 17.550 -15.882 1.00 9.64 229 SER A O 1
ATOM 1787 N N . SER A 1 231 ? -12.129 17.884 -16.333 1.00 10.42 230 SER A N 1
ATOM 1788 C CA . SER A 1 231 ? -11.857 18.165 -17.741 1.00 11.60 230 SER A CA 1
ATOM 1789 C C . SER A 1 231 ? -12.882 19.162 -18.248 1.00 12.50 230 SER A C 1
ATOM 1790 O O . SER A 1 231 ? -14.056 18.838 -18.435 1.00 16.31 230 SER A O 1
ATOM 1793 N N . GLU A 1 232 ? -12.428 20.393 -18.449 1.00 12.58 231 GLU A N 1
ATOM 1794 C CA A GLU A 1 232 ? -13.307 21.467 -18.962 0.70 13.23 231 GLU A CA 1
ATOM 1795 C CA B GLU A 1 232 ? -13.274 21.485 -18.900 0.30 12.41 231 GLU A CA 1
ATOM 1796 C C . GLU A 1 232 ? -12.870 21.827 -20.325 1.00 13.01 231 GLU A C 1
ATOM 1797 O O . GLU A 1 232 ? -11.731 21.665 -20.718 1.00 12.48 231 GLU A O 1
ATOM 1808 N N . SER A 1 233 ? -13.848 22.342 -21.103 1.00 14.52 232 SER A N 1
ATOM 1809 C CA . SER A 1 233 ? -13.519 22.875 -22.432 1.00 15.34 232 SER A CA 1
ATOM 1810 C C . SER A 1 233 ? -12.741 24.176 -22.336 1.00 14.15 232 SER A C 1
ATOM 1811 O O . SER A 1 233 ? -12.738 24.846 -21.310 1.00 15.00 232 SER A O 1
ATOM 1814 N N . PHE A 1 234 ? -12.034 24.492 -23.402 1.00 13.52 233 PHE A N 1
ATOM 1815 C CA . PHE A 1 234 ? -11.188 25.686 -23.457 1.00 12.79 233 PHE A CA 1
ATOM 1816 C C . PHE A 1 234 ? -10.889 25.931 -24.918 1.00 12.94 233 PHE A C 1
ATOM 1817 O O . PHE A 1 234 ? -11.273 25.120 -25.786 1.00 14.97 233 PHE A O 1
ATOM 1825 N N A SER A 1 235 ? -10.171 27.039 -25.164 0.70 13.91 234 SER A N 1
ATOM 1826 N N B SER A 1 235 ? -10.298 27.086 -25.239 0.30 13.22 234 SER A N 1
ATOM 1827 C CA A SER A 1 235 ? -9.862 27.489 -26.503 0.70 14.53 234 SER A CA 1
ATOM 1828 C CA B SER A 1 235 ? -10.086 27.387 -26.650 0.30 12.90 234 SER A CA 1
ATOM 1829 C C A SER A 1 235 ? -8.681 26.757 -27.129 0.70 13.53 234 SER A C 1
ATOM 1830 C C B SER A 1 235 ? -8.783 26.778 -27.143 0.30 12.79 234 SER A C 1
ATOM 1831 O O A SER A 1 235 ? -7.544 27.010 -26.770 0.70 13.72 234 SER A O 1
ATOM 1832 O O B SER A 1 235 ? -7.697 27.107 -26.688 0.30 13.14 234 SER A O 1
ATOM 1837 N N . TYR A 1 236 ? -8.943 25.853 -28.071 1.00 12.99 235 TYR A N 1
ATOM 1838 C CA . TYR A 1 236 ? -7.832 25.112 -28.738 1.00 12.51 235 TYR A CA 1
ATOM 1839 C C . TYR A 1 236 ? -8.255 24.691 -30.130 1.00 12.88 235 TYR A C 1
ATOM 1840 O O . TYR A 1 236 ? -9.454 24.649 -30.449 1.00 15.28 235 TYR A O 1
ATOM 1849 N N . THR A 1 237 ? -7.253 24.361 -30.928 1.00 13.04 236 THR A N 1
ATOM 1850 C CA . THR A 1 237 ? -7.400 23.641 -32.142 1.00 14.24 236 THR A CA 1
ATOM 1851 C C . THR A 1 237 ? -6.614 22.362 -32.094 1.00 13.89 236 THR A C 1
ATOM 1852 O O . THR A 1 237 ? -5.619 22.289 -31.389 1.00 13.63 236 THR A O 1
ATOM 1856 N N . LYS A 1 238 ? -7.038 21.366 -32.815 1.00 15.45 237 LYS A N 1
ATOM 1857 C CA . LYS A 1 238 ? -6.442 20.052 -32.775 1.00 15.87 237 LYS A CA 1
ATOM 1858 C C . LYS A 1 238 ? -6.230 19.488 -34.164 1.00 14.67 237 LYS A C 1
ATOM 1859 O O . LYS A 1 238 ? -7.033 19.747 -35.093 1.00 17.31 237 LYS A O 1
ATOM 1865 N N . THR A 1 239 ? -5.206 18.700 -34.360 1.00 13.52 238 THR A N 1
ATOM 1866 C CA A THR A 1 239 ? -5.087 17.799 -35.490 0.70 13.60 238 THR A CA 1
ATOM 1867 C CA B THR A 1 239 ? -5.070 17.837 -35.490 0.30 13.01 238 THR A CA 1
ATOM 1868 C C . THR A 1 239 ? -4.875 16.413 -34.955 1.00 12.04 238 THR A C 1
ATOM 1869 O O . THR A 1 239 ? -4.076 16.186 -34.008 1.00 13.37 238 THR A O 1
ATOM 1876 N N . CYS A 1 240 ? -5.564 15.440 -35.531 1.00 11.73 239 CYS A N 1
ATOM 1877 C CA . CYS A 1 240 ? -5.462 14.056 -35.127 1.00 12.24 239 CYS A CA 1
ATOM 1878 C C . CYS A 1 240 ? -5.371 13.156 -36.307 1.00 11.92 239 CYS A C 1
ATOM 1879 O O . CYS A 1 240 ? -6.218 13.292 -37.241 1.00 13.38 239 CYS A O 1
ATOM 1882 N N . SER A 1 241 ? -4.408 12.272 -36.338 1.00 11.70 240 SER A N 1
ATOM 1883 C CA . SER A 1 241 ? -4.310 11.208 -37.374 1.00 11.13 240 SER A CA 1
ATOM 1884 C C . SER A 1 241 ? -3.734 9.992 -36.677 1.00 11.22 240 SER A C 1
ATOM 1885 O O . SER A 1 241 ? -3.289 10.066 -35.497 1.00 11.33 240 SER A O 1
ATOM 1888 N N . SER A 1 242 ? -3.650 8.862 -37.365 1.00 11.86 241 SER A N 1
ATOM 1889 C CA A SER A 1 242 ? -2.954 7.739 -36.761 0.50 11.92 241 SER A CA 1
ATOM 1890 C CA B SER A 1 242 ? -2.935 7.730 -36.802 0.50 12.26 241 SER A CA 1
ATOM 1891 C C . SER A 1 242 ? -1.504 8.029 -36.432 1.00 12.16 241 SER A C 1
ATOM 1892 O O . SER A 1 242 ? -0.905 7.323 -35.579 1.00 13.00 241 SER A O 1
ATOM 1897 N N . ASN A 1 243 ? -0.892 9.038 -37.057 1.00 10.50 242 ASN A N 1
ATOM 1898 C CA . ASN A 1 243 ? 0.495 9.310 -36.740 1.00 11.39 242 ASN A CA 1
ATOM 1899 C C . ASN A 1 243 ? 0.652 10.124 -35.440 1.00 10.42 242 ASN A C 1
ATOM 1900 O O . ASN A 1 243 ? 1.699 10.073 -34.819 1.00 12.80 242 ASN A O 1
ATOM 1905 N N . GLY A 1 244 ? -0.361 10.875 -35.016 1.00 10.05 243 GLY A N 1
ATOM 1906 C CA . GLY A 1 244 ? -0.201 11.696 -33.795 1.00 10.21 243 GLY A CA 1
ATOM 1907 C C . GLY A 1 244 ? -1.346 12.630 -33.529 1.00 10.46 243 GLY A C 1
ATOM 1908 O O . GLY A 1 244 ? -2.269 12.824 -34.391 1.00 11.94 243 GLY A O 1
ATOM 1909 N N . ILE A 1 245 ? -1.381 13.201 -32.350 1.00 10.37 244 ILE A N 1
ATOM 1910 C CA . ILE A 1 245 ? -2.399 14.143 -31.925 1.00 10.73 244 ILE A CA 1
ATOM 1911 C C . ILE A 1 245 ? -1.723 15.379 -31.393 1.00 11.04 244 ILE A C 1
ATOM 1912 O O . ILE A 1 245 ? -0.806 15.258 -30.513 1.00 12.37 244 ILE A O 1
ATOM 1917 N N . PHE A 1 246 ? -2.053 16.548 -31.876 1.00 10.48 245 PHE A N 1
ATOM 1918 C CA . PHE A 1 246 ? -1.462 17.799 -31.434 1.00 10.00 245 PHE A CA 1
ATOM 1919 C C . PHE A 1 246 ? -2.464 18.874 -31.243 1.00 10.25 245 PHE A C 1
ATOM 1920 O O . PHE A 1 246 ? -3.449 18.973 -32.050 1.00 13.05 245 PHE A O 1
ATOM 1928 N N . ILE A 1 247 ? -2.330 19.692 -30.242 1.00 9.61 246 ILE A N 1
ATOM 1929 C CA . ILE A 1 247 ? -3.162 20.829 -30.020 1.00 9.69 246 ILE A CA 1
ATOM 1930 C C . ILE A 1 247 ? -2.409 22.095 -29.942 1.00 9.78 246 ILE A C 1
ATOM 1931 O O . ILE A 1 247 ? -1.245 22.138 -29.469 1.00 11.33 246 ILE A O 1
ATOM 1936 N N . THR A 1 248 ? -3.032 23.189 -30.335 1.00 9.19 247 THR A N 1
ATOM 1937 C CA . THR A 1 248 ? -2.537 24.531 -30.030 1.00 10.47 247 THR A CA 1
ATOM 1938 C C . THR A 1 248 ? -3.641 25.225 -29.272 1.00 9.37 247 THR A C 1
ATOM 1939 O O . THR A 1 248 ? -4.782 25.115 -29.649 1.00 11.45 247 THR A O 1
ATOM 1943 N N . TYR A 1 249 ? -3.291 25.947 -28.211 1.00 9.82 248 TYR A N 1
ATOM 1944 C CA . TYR A 1 249 ? -4.303 26.482 -27.315 1.00 8.86 248 TYR A CA 1
ATOM 1945 C C . TYR A 1 249 ? -3.960 27.901 -26.915 1.00 9.52 248 TYR A C 1
ATOM 1946 O O . TYR A 1 249 ? -2.848 28.378 -27.143 1.00 10.88 248 TYR A O 1
ATOM 1955 N N . LYS A 1 250 ? -4.931 28.543 -26.268 1.00 10.84 249 LYS A N 1
ATOM 1956 C CA . LYS A 1 250 ? -4.776 29.921 -25.770 1.00 12.06 249 LYS A CA 1
ATOM 1957 C C . LYS A 1 250 ? -5.586 30.122 -24.491 1.00 11.31 249 LYS A C 1
ATOM 1958 O O . LYS A 1 250 ? -6.610 29.476 -24.242 1.00 13.59 249 LYS A O 1
ATOM 1964 N N . ASN A 1 251 ? -5.127 31.058 -23.682 1.00 12.41 250 ASN A N 1
ATOM 1965 C CA . ASN A 1 251 ? -5.874 31.645 -22.568 1.00 13.45 250 ASN A CA 1
ATOM 1966 C C . ASN A 1 251 ? -6.401 30.640 -21.548 1.00 13.90 250 ASN A C 1
ATOM 1967 O O . ASN A 1 251 ? -7.596 30.651 -21.216 1.00 16.15 250 ASN A O 1
ATOM 1972 N N . VAL A 1 252 ? -5.537 29.757 -21.079 1.00 13.05 251 VAL A N 1
ATOM 1973 C CA . VAL A 1 252 ? -5.937 28.814 -20.034 1.00 12.20 251 VAL A CA 1
ATOM 1974 C C . VAL A 1 252 ? -5.862 29.544 -18.687 1.00 11.80 251 VAL A C 1
ATOM 1975 O O . VAL A 1 252 ? -4.828 30.136 -18.391 1.00 12.04 251 VAL A O 1
ATOM 1979 N N . PRO A 1 253 ? -6.936 29.540 -17.887 1.00 12.75 252 PRO A N 1
ATOM 1980 C CA . PRO A 1 253 ? -6.886 30.309 -16.623 1.00 14.13 252 PRO A CA 1
ATOM 1981 C C . PRO A 1 253 ? -5.959 29.730 -15.559 1.00 12.99 252 PRO A C 1
ATOM 1982 O O . PRO A 1 253 ? -5.605 28.518 -15.537 1.00 13.24 252 PRO A O 1
ATOM 1986 N N . ALA A 1 254 ? -5.578 30.629 -14.656 1.00 13.42 253 ALA A N 1
ATOM 1987 C CA . ALA A 1 254 ? -4.802 30.271 -13.482 1.00 14.04 253 ALA A CA 1
ATOM 1988 C C . ALA A 1 254 ? -5.428 29.095 -12.724 1.00 14.35 253 ALA A C 1
ATOM 1989 O O . ALA A 1 254 ? -6.653 29.049 -12.501 1.00 16.58 253 ALA A O 1
ATOM 1991 N N . GLY A 1 255 ? -4.585 28.139 -12.357 1.00 13.75 254 GLY A N 1
ATOM 1992 C CA . GLY A 1 255 ? -5.067 26.990 -11.602 1.00 12.81 254 GLY A CA 1
ATOM 1993 C C . GLY A 1 255 ? -5.431 25.771 -12.451 1.00 11.71 254 GLY A C 1
ATOM 1994 O O . GLY A 1 255 ? -5.702 24.683 -11.921 1.00 14.34 254 GLY A O 1
ATOM 1995 N N . TYR A 1 256 ? -5.440 25.964 -13.761 1.00 10.52 255 TYR A N 1
ATOM 1996 C CA . TYR A 1 256 ? -5.732 24.874 -14.708 1.00 10.39 255 TYR A CA 1
ATOM 1997 C C . TYR A 1 256 ? -4.481 24.395 -15.437 1.00 10.89 255 TYR A C 1
ATOM 1998 O O . TYR A 1 256 ? -3.551 25.181 -15.649 1.00 12.63 255 TYR A O 1
ATOM 2007 N N . ARG A 1 257 ? -4.494 23.126 -15.893 1.00 10.05 256 ARG A N 1
ATOM 2008 C CA . ARG A 1 257 ? -3.403 22.587 -16.713 1.00 10.22 256 ARG A CA 1
ATOM 2009 C C . ARG A 1 257 ? -4.055 21.936 -17.973 1.00 8.69 256 ARG A C 1
ATOM 2010 O O . ARG A 1 257 ? -4.981 21.141 -17.805 1.00 8.78 256 ARG A O 1
ATOM 2018 N N . PRO A 1 258 ? -3.534 22.240 -19.167 1.00 7.68 257 PRO A N 1
ATOM 2019 C CA . PRO A 1 258 ? -4.043 21.543 -20.369 1.00 7.97 257 PRO A CA 1
ATOM 2020 C C . PRO A 1 258 ? -3.448 20.148 -20.475 1.00 7.60 257 PRO A C 1
ATOM 2021 O O . PRO A 1 258 ? -2.275 19.921 -20.124 1.00 8.61 257 PRO A O 1
ATOM 2025 N N . PHE A 1 259 ? -4.246 19.205 -20.992 1.00 7.66 258 PHE A N 1
ATOM 2026 C CA . PHE A 1 259 ? -3.799 17.832 -21.189 1.00 7.69 258 PHE A CA 1
ATOM 2027 C C . PHE A 1 259 ? -4.450 17.259 -22.431 1.00 8.24 258 PHE A C 1
ATOM 2028 O O . PHE A 1 259 ? -5.521 17.733 -22.884 1.00 9.23 258 PHE A O 1
ATOM 2036 N N . VAL A 1 260 ? -3.774 16.274 -22.979 1.00 8.51 259 VAL A N 1
ATOM 2037 C CA A VAL A 1 260 ? -4.237 15.497 -24.135 0.50 8.47 259 VAL A CA 1
ATOM 2038 C CA B VAL A 1 260 ? -4.291 15.501 -24.103 0.50 8.40 259 VAL A CA 1
ATOM 2039 C C . VAL A 1 260 ? -4.005 14.032 -23.822 1.00 8.36 259 VAL A C 1
ATOM 2040 O O . VAL A 1 260 ? -2.959 13.646 -23.279 1.00 9.17 259 VAL A O 1
ATOM 2047 N N . ASP A 1 261 ? -4.920 13.148 -24.165 1.00 8.42 260 ASP A N 1
ATOM 2048 C CA . ASP A 1 261 ? -4.699 11.712 -24.072 1.00 8.11 260 ASP A CA 1
ATOM 2049 C C . ASP A 1 261 ? -5.317 10.993 -25.258 1.00 8.78 260 ASP A C 1
ATOM 2050 O O . ASP A 1 261 ? -6.204 11.558 -25.959 1.00 9.60 260 ASP A O 1
ATOM 2055 N N . ALA A 1 262 ? -4.852 9.795 -25.477 1.00 8.94 261 ALA A N 1
ATOM 2056 C CA . ALA A 1 262 ? -5.339 9.007 -26.605 1.00 8.78 261 ALA A CA 1
ATOM 2057 C C . ALA A 1 262 ? -5.091 7.576 -26.352 1.00 9.30 261 ALA A C 1
ATOM 2058 O O . ALA A 1 262 ? -4.107 7.210 -25.669 1.00 10.79 261 ALA A O 1
ATOM 2060 N N . TYR A 1 263 ? -5.913 6.665 -26.822 1.00 8.62 262 TYR A N 1
ATOM 2061 C CA . TYR A 1 263 ? -5.493 5.295 -26.989 1.00 8.99 262 TYR A CA 1
ATOM 2062 C C . TYR A 1 263 ? -4.491 5.149 -28.104 1.00 8.57 262 TYR A C 1
ATOM 2063 O O . TYR A 1 263 ? -4.583 5.827 -29.145 1.00 10.07 262 TYR A O 1
ATOM 2072 N N . ILE A 1 264 ? -3.499 4.273 -27.899 1.00 8.66 263 ILE A N 1
ATOM 2073 C CA . ILE A 1 264 ? -2.604 3.957 -28.982 1.00 9.10 263 ILE A CA 1
ATOM 2074 C C . ILE A 1 264 ? -2.518 2.442 -29.150 1.00 9.98 263 ILE A C 1
ATOM 2075 O O . ILE A 1 264 ? -2.793 1.686 -28.207 1.00 10.19 263 ILE A O 1
ATOM 2080 N N . SER A 1 265 ? -2.154 2.046 -30.365 1.00 10.71 264 SER A N 1
ATOM 2081 C CA A SER A 1 265 ? -1.781 0.659 -30.690 0.50 10.71 264 SER A CA 1
ATOM 2082 C CA B SER A 1 265 ? -1.763 0.646 -30.579 0.50 11.54 264 SER A CA 1
ATOM 2083 C C . SER A 1 265 ? -0.300 0.647 -30.998 1.00 11.05 264 SER A C 1
ATOM 2084 O O . SER A 1 265 ? 0.216 1.622 -31.531 1.00 11.86 264 SER A O 1
ATOM 2089 N N . ALA A 1 266 ? 0.399 -0.435 -30.702 1.00 12.24 265 ALA A N 1
ATOM 2090 C CA . ALA A 1 266 ? 1.799 -0.523 -31.089 1.00 11.80 265 ALA A CA 1
ATOM 2091 C C . ALA A 1 266 ? 2.122 -1.917 -31.588 1.00 12.29 265 ALA A C 1
ATOM 2092 O O . ALA A 1 266 ? 1.486 -2.872 -31.168 1.00 14.65 265 ALA A O 1
ATOM 2094 N N . THR A 1 267 ? 3.081 -2.039 -32.488 1.00 12.26 266 THR A N 1
ATOM 2095 C CA . THR A 1 267 ? 3.524 -3.384 -32.934 1.00 12.74 266 THR A CA 1
ATOM 2096 C C . THR A 1 267 ? 3.880 -4.218 -31.704 1.00 12.67 266 THR A C 1
ATOM 2097 O O . THR A 1 267 ? 3.554 -5.413 -31.596 1.00 15.00 266 THR A O 1
ATOM 2101 N N . ASP A 1 268 ? 4.539 -3.585 -30.741 1.00 13.08 267 ASP A N 1
ATOM 2102 C CA . ASP A 1 268 ? 4.874 -4.227 -29.460 1.00 13.35 267 ASP A CA 1
ATOM 2103 C C . ASP A 1 268 ? 4.515 -3.248 -28.338 1.00 12.76 267 ASP A C 1
ATOM 2104 O O . ASP A 1 268 ? 5.236 -2.239 -28.115 1.00 13.95 267 ASP A O 1
ATOM 2109 N N . VAL A 1 269 ? 3.396 -3.497 -27.656 1.00 13.40 268 VAL A N 1
ATOM 2110 C CA . VAL A 1 269 ? 2.952 -2.569 -26.589 1.00 14.57 268 VAL A CA 1
ATOM 2111 C C . VAL A 1 269 ? 3.954 -2.528 -25.424 1.00 13.28 268 VAL A C 1
ATOM 2112 O O . VAL A 1 269 ? 3.873 -1.639 -24.575 1.00 14.59 268 VAL A O 1
ATOM 2116 N N . ASN A 1 270 ? 4.913 -3.468 -25.415 1.00 12.06 269 ASN A N 1
ATOM 2117 C CA . ASN A 1 270 ? 5.931 -3.521 -24.365 1.00 11.73 269 ASN A CA 1
ATOM 2118 C C . ASN A 1 270 ? 7.235 -2.786 -24.734 1.00 11.50 269 ASN A C 1
ATOM 2119 O O . ASN A 1 270 ? 8.148 -2.720 -23.927 1.00 11.70 269 ASN A O 1
ATOM 2124 N N . SER A 1 271 ? 7.314 -2.210 -25.928 1.00 11.07 270 SER A N 1
ATOM 2125 C CA . SER A 1 271 ? 8.503 -1.458 -26.333 1.00 10.14 270 SER A CA 1
ATOM 2126 C C . SER A 1 271 ? 8.146 -0.518 -27.503 1.00 9.37 270 SER A C 1
ATOM 2127 O O . SER A 1 271 ? 8.047 -0.952 -28.659 1.00 10.49 270 SER A O 1
ATOM 2130 N N . TYR A 1 272 ? 8.048 0.795 -27.220 1.00 9.78 271 TYR A N 1
ATOM 2131 C CA . TYR A 1 272 ? 7.732 1.786 -28.266 1.00 10.05 271 TYR A CA 1
ATOM 2132 C C . TYR A 1 272 ? 8.218 3.154 -27.832 1.00 9.92 271 TYR A C 1
ATOM 2133 O O . TYR A 1 272 ? 8.381 3.396 -26.652 1.00 9.74 271 TYR A O 1
ATOM 2142 N N . THR A 1 273 ? 8.481 3.996 -28.814 1.00 10.39 272 THR A N 1
ATOM 2143 C CA . THR A 1 273 ? 8.894 5.387 -28.545 1.00 10.38 272 THR A CA 1
ATOM 2144 C C . THR A 1 273 ? 7.830 6.368 -29.025 1.00 9.57 272 THR A C 1
ATOM 2145 O O . THR A 1 273 ? 7.308 6.233 -30.125 1.00 12.36 272 THR A O 1
ATOM 2149 N N . LEU A 1 274 ? 7.513 7.351 -28.226 1.00 8.75 273 LEU A N 1
ATOM 2150 C CA . LEU A 1 274 ? 6.664 8.502 -28.613 1.00 8.23 273 LEU A CA 1
ATOM 2151 C C . LEU A 1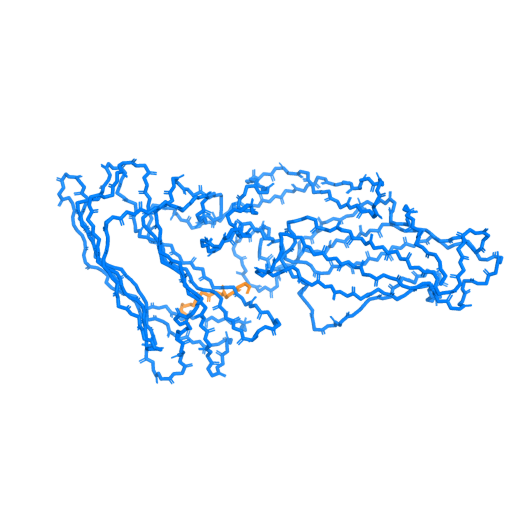 274 ? 7.473 9.799 -28.666 1.00 8.61 273 LEU A C 1
ATOM 2152 O O . LEU A 1 274 ? 8.378 9.992 -27.900 1.00 9.71 273 LEU A O 1
ATOM 2157 N N . SER A 1 275 ? 7.142 10.638 -29.628 1.00 8.34 274 SER A N 1
ATOM 2158 C CA . SER A 1 275 ? 7.734 11.993 -29.768 1.00 9.41 274 SER A CA 1
ATOM 2159 C C . SER A 1 275 ? 6.740 13.060 -29.305 1.00 8.73 274 SER A C 1
ATOM 2160 O O . SER A 1 275 ? 5.578 13.007 -29.722 1.00 11.59 274 SER A O 1
ATOM 2163 N N . TYR A 1 276 ? 7.158 14.003 -28.466 1.00 8.41 275 TYR A N 1
ATOM 2164 C CA . TYR A 1 276 ? 6.240 14.969 -27.859 1.00 8.76 275 TYR A CA 1
ATOM 2165 C C . TYR A 1 276 ? 6.581 16.393 -28.319 1.00 9.36 275 TYR A C 1
ATOM 2166 O O . TYR A 1 276 ? 7.750 16.787 -28.344 1.00 10.26 275 TYR A O 1
ATOM 2175 N N . ALA A 1 277 ? 5.537 17.115 -28.669 1.00 9.40 276 ALA A N 1
ATOM 2176 C CA . ALA A 1 277 ? 5.608 18.592 -28.853 1.00 8.68 276 ALA A CA 1
ATOM 2177 C C . ALA A 1 277 ? 5.337 19.246 -27.527 1.00 8.56 276 ALA A C 1
ATOM 2178 O O . ALA A 1 277 ? 4.411 18.855 -26.840 1.00 9.09 276 ALA A O 1
ATOM 2180 N N . ASN A 1 278 ? 6.148 20.255 -27.165 1.00 9.19 277 ASN A N 1
ATOM 2181 C CA . ASN A 1 278 ? 6.057 20.830 -25.848 1.00 9.25 277 ASN A CA 1
ATOM 2182 C C . ASN A 1 278 ? 6.498 22.307 -25.894 1.00 8.81 277 ASN A C 1
ATOM 2183 O O . ASN A 1 278 ? 7.664 22.607 -25.676 1.00 10.53 277 ASN A O 1
ATOM 2188 N N . GLU A 1 279 ? 5.567 23.203 -26.147 1.00 8.82 278 GLU A N 1
ATOM 2189 C CA . GLU A 1 279 ? 5.827 24.622 -26.183 1.00 8.40 278 GLU A CA 1
ATOM 2190 C C . GLU A 1 279 ? 4.730 25.308 -25.399 1.00 8.38 278 GLU A C 1
ATOM 2191 O O . GLU A 1 279 ? 3.542 24.977 -25.525 1.00 9.15 278 GLU A O 1
ATOM 2197 N N . TYR A 1 280 ? 5.113 26.301 -24.599 1.00 8.73 279 TYR A N 1
ATOM 2198 C CA . TYR A 1 280 ? 4.102 27.024 -23.835 1.00 9.42 279 TYR A CA 1
ATOM 2199 C C . TYR A 1 280 ? 4.624 28.417 -23.451 1.00 8.59 279 TYR A C 1
ATOM 2200 O O . TYR A 1 280 ? 5.834 28.638 -23.343 1.00 9.76 279 TYR A O 1
ATOM 2209 N N . THR A 1 281 ? 3.674 29.313 -23.242 1.00 9.16 280 THR A N 1
ATOM 2210 C CA . THR A 1 281 ? 3.948 30.676 -22.772 1.00 9.73 280 THR A CA 1
ATOM 2211 C C . THR A 1 281 ? 3.013 30.945 -21.624 1.00 9.93 280 THR A C 1
ATOM 2212 O O . THR A 1 281 ? 1.783 30.885 -21.761 1.00 11.23 280 THR A O 1
ATOM 2216 N N . CYS A 1 282 ? 3.608 31.124 -20.444 1.00 10.94 281 CYS A N 1
ATOM 2217 C CA . CYS A 1 282 ? 2.807 31.440 -19.271 1.00 12.62 281 CYS A CA 1
ATOM 2218 C C . CYS A 1 282 ? 2.305 32.885 -19.311 1.00 13.96 281 CYS A C 1
ATOM 2219 O O . CYS A 1 282 ? 2.915 33.771 -19.943 1.00 15.40 281 CYS A O 1
ATOM 2222 N N . ALA A 1 283 ? 1.215 33.135 -18.609 1.00 15.08 282 ALA A N 1
ATOM 2223 C CA . ALA A 1 283 ? 0.727 34.503 -18.427 1.00 18.23 282 ALA A CA 1
ATOM 2224 C C . ALA A 1 283 ? 1.876 35.179 -17.656 1.00 20.27 282 ALA A C 1
ATOM 2225 O O . ALA A 1 283 ? 2.457 34.641 -16.674 1.00 25.37 282 ALA A O 1
ATOM 2227 N N . GLY A 1 284 ? 2.309 36.285 -18.169 1.00 23.23 283 GLY A N 1
ATOM 2228 C CA . GLY A 1 284 ? 3.486 36.895 -17.574 1.00 21.42 283 GLY A CA 1
ATOM 2229 C C . GLY A 1 284 ? 4.707 36.838 -18.452 1.00 20.77 283 GLY A C 1
ATOM 2230 O O . GLY A 1 284 ? 5.625 37.646 -18.307 1.00 23.64 283 GLY A O 1
ATOM 2231 N N . GLY A 1 285 ? 4.719 35.878 -19.365 1.00 19.25 284 GLY A N 1
ATOM 2232 C CA . GLY A 1 285 ? 5.632 35.875 -20.488 1.00 17.44 284 GLY A CA 1
ATOM 2233 C C . GLY A 1 285 ? 6.720 34.818 -20.496 1.00 14.40 284 GLY A C 1
ATOM 2234 O O . GLY A 1 285 ? 7.406 34.679 -21.503 1.00 15.18 284 GLY A O 1
ATOM 2235 N N . TYR A 1 286 ? 6.912 34.076 -19.399 1.00 14.15 285 TYR A N 1
ATOM 2236 C CA . TYR A 1 286 ? 7.853 32.962 -19.467 1.00 12.44 285 TYR A CA 1
ATOM 2237 C C . TYR A 1 286 ? 7.478 31.947 -20.590 1.00 11.65 285 TYR A C 1
ATOM 2238 O O . TYR A 1 286 ? 6.337 31.551 -20.722 1.00 14.01 285 TYR A O 1
ATOM 2247 N N . TRP A 1 287 ? 8.466 31.545 -21.366 1.00 11.25 286 TRP A N 1
ATOM 2248 C CA . TRP A 1 287 ? 8.255 30.672 -22.550 1.00 10.85 286 TRP A CA 1
ATOM 2249 C C . TRP A 1 287 ? 9.278 29.580 -22.611 1.00 10.69 286 TRP A C 1
ATOM 2250 O O . TRP A 1 287 ? 10.454 29.793 -22.237 1.00 11.25 286 TRP A O 1
ATOM 2261 N N . GLN A 1 288 ? 8.829 28.381 -23.023 1.00 9.89 287 GLN A N 1
ATOM 2262 C CA . GLN A 1 288 ? 9.764 27.325 -23.320 1.00 10.95 287 GLN A CA 1
ATOM 2263 C C . GLN A 1 288 ? 9.290 26.558 -24.562 1.00 8.99 287 GLN A C 1
ATOM 2264 O O . GLN A 1 288 ? 8.087 26.366 -24.739 1.00 10.84 287 GLN A O 1
ATOM 2270 N N . ARG A 1 289 ? 10.237 26.147 -25.383 1.00 10.48 288 ARG A N 1
ATOM 2271 C CA . ARG A 1 289 ? 9.938 25.193 -26.442 1.00 11.88 288 ARG A CA 1
ATOM 2272 C C . ARG A 1 289 ? 10.920 24.050 -26.216 1.00 11.73 288 ARG A C 1
ATOM 2273 O O . ARG A 1 289 ? 12.120 24.230 -26.401 1.00 15.77 288 ARG A O 1
ATOM 2281 N N . ALA A 1 290 ? 10.408 22.892 -25.812 1.00 11.24 289 ALA A N 1
ATOM 2282 C CA . ALA A 1 290 ? 11.281 21.810 -25.379 1.00 11.73 289 ALA A CA 1
ATOM 2283 C C . ALA A 1 290 ? 10.715 20.439 -25.754 1.00 10.71 289 ALA A C 1
ATOM 2284 O O . ALA A 1 290 ? 10.342 19.638 -24.883 1.00 11.48 289 ALA A O 1
ATOM 2286 N N . PRO A 1 291 ? 10.649 20.150 -27.066 1.00 11.87 290 PRO A N 1
ATOM 2287 C CA . PRO A 1 291 ? 10.209 18.821 -27.476 1.00 11.53 290 PRO A CA 1
ATOM 2288 C C . PRO A 1 291 ? 11.153 17.732 -26.981 1.00 11.44 290 PRO A C 1
ATOM 2289 O O . PRO A 1 291 ? 12.350 17.963 -26.701 1.00 13.32 290 PRO A O 1
ATOM 2293 N N . PHE A 1 292 ? 10.615 16.532 -26.882 1.00 10.77 291 PHE A N 1
ATOM 2294 C CA . PHE A 1 292 ? 11.398 15.399 -26.368 1.00 10.48 291 PHE A CA 1
ATOM 2295 C C . PHE A 1 292 ? 10.814 14.090 -26.840 1.00 10.03 291 PHE A C 1
ATOM 2296 O O . PHE A 1 292 ? 9.719 14.055 -27.377 1.00 11.31 291 PHE A O 1
ATOM 2304 N N . THR A 1 293 ? 11.555 13.006 -26.597 1.00 10.94 292 THR A N 1
ATOM 2305 C CA A THR A 1 293 ? 11.044 11.682 -26.905 0.50 11.09 292 THR A CA 1
ATOM 2306 C CA B THR A 1 293 ? 11.059 11.668 -26.908 0.50 11.51 292 THR A CA 1
ATOM 2307 C C . THR A 1 293 ? 11.116 10.821 -25.645 1.00 11.16 292 THR A C 1
ATOM 2308 O O . THR A 1 293 ? 11.967 11.063 -24.761 1.00 13.22 292 THR A O 1
ATOM 2315 N N . LEU A 1 294 ? 10.224 9.836 -25.542 1.00 10.46 293 LEU A N 1
ATOM 2316 C CA . LEU A 1 294 ? 10.270 8.900 -24.438 1.00 10.73 293 LEU A CA 1
ATOM 2317 C C . LEU A 1 294 ? 10.188 7.492 -24.939 1.00 9.82 293 LEU A C 1
ATOM 2318 O O . LEU A 1 294 ? 9.403 7.197 -25.866 1.00 10.50 293 LEU A O 1
ATOM 2323 N N . ARG A 1 295 ? 10.956 6.606 -24.321 1.00 9.24 294 ARG A N 1
ATOM 2324 C CA . ARG A 1 295 ? 10.950 5.177 -24.572 1.00 9.72 294 ARG A CA 1
ATOM 2325 C C . ARG A 1 295 ? 10.087 4.537 -23.507 1.00 9.91 294 ARG A C 1
ATOM 2326 O O . ARG A 1 295 ? 10.405 4.599 -22.319 1.00 14.02 294 ARG A O 1
ATOM 2334 N N . TRP A 1 296 ? 9.061 3.820 -23.921 1.00 8.74 295 TRP A N 1
ATOM 2335 C CA . TRP A 1 296 ? 8.117 3.175 -23.048 1.00 7.93 295 TRP A CA 1
ATOM 2336 C C . TRP A 1 296 ? 8.314 1.650 -23.095 1.00 8.90 295 TRP A C 1
ATOM 2337 O O . TRP A 1 296 ? 8.378 1.041 -24.164 1.00 10.49 295 TRP A O 1
ATOM 2348 N N . THR A 1 297 ? 8.428 1.075 -21.907 1.00 9.78 296 THR A N 1
ATOM 2349 C CA . THR A 1 297 ? 8.687 -0.364 -21.767 1.00 12.59 296 THR A CA 1
ATOM 2350 C C . THR A 1 297 ? 7.694 -1.045 -20.843 1.00 11.59 296 THR A C 1
ATOM 2351 O O . THR A 1 297 ? 7.297 -0.477 -19.829 1.00 12.62 296 THR A O 1
ATOM 2355 N N . GLY A 1 298 ? 7.328 -2.295 -21.177 1.00 13.24 297 GLY A N 1
ATOM 2356 C CA . GLY A 1 298 ? 6.476 -3.135 -20.320 1.00 16.95 297 GLY A CA 1
ATOM 2357 C C . GLY A 1 298 ? 7.246 -4.326 -19.796 1.00 21.59 297 GLY A C 1
ATOM 2358 O O . GLY A 1 298 ? 6.723 -5.090 -18.974 1.00 24.68 297 GLY A O 1
ATOM 2359 N N . TYR A 1 299 ? 8.470 -4.517 -20.300 1.00 23.74 298 TYR A N 1
ATOM 2360 C CA . TYR A 1 299 ? 9.351 -5.601 -19.868 1.00 26.56 298 TYR A CA 1
ATOM 2361 C C . TYR A 1 299 ? 10.214 -5.023 -18.754 1.00 28.34 298 TYR A C 1
ATOM 2362 O O . TYR A 1 299 ? 9.713 -4.605 -17.696 1.00 30.61 298 TYR A O 1
ATOM 2371 N N . THR B 2 1 ? 19.844 2.246 -20.841 1.00 26.75 1 THR B N 1
ATOM 2372 C CA . THR B 2 1 ? 18.847 3.164 -21.516 1.00 26.54 1 THR B CA 1
ATOM 2373 C C . THR B 2 1 ? 17.800 3.683 -20.535 1.00 25.53 1 THR B C 1
ATOM 2374 O O . THR B 2 1 ? 17.202 2.876 -19.801 1.00 26.78 1 THR B O 1
ATOM 2376 N N . THR B 2 2 ? 17.566 5.006 -20.523 1.00 25.06 2 THR B N 1
ATOM 2377 C CA . THR B 2 2 ? 16.448 5.606 -19.767 1.00 23.18 2 THR B CA 1
ATOM 2378 C C . THR B 2 2 ? 15.080 5.342 -20.434 1.00 22.02 2 THR B C 1
ATOM 2379 O O . THR B 2 2 ? 14.774 5.788 -21.563 1.00 23.64 2 THR B O 1
ATOM 2383 N N . THR B 2 3 ? 14.245 4.616 -19.707 1.00 20.29 3 THR B N 1
ATOM 2384 C CA . THR B 2 3 ? 12.920 4.281 -20.194 1.00 17.26 3 THR B CA 1
ATOM 2385 C C . THR B 2 3 ? 11.919 4.666 -19.133 1.00 16.37 3 THR B C 1
ATOM 2386 O O . THR B 2 3 ? 12.304 4.913 -17.993 1.00 17.59 3 THR B O 1
ATOM 2390 N N . THR B 2 4 ? 10.630 4.685 -19.475 1.00 14.86 4 THR B N 1
ATOM 2391 C CA . THR B 2 4 ? 9.577 4.734 -18.478 1.00 15.29 4 THR B CA 1
ATOM 2392 C C . THR B 2 4 ? 8.713 3.493 -18.621 1.00 13.20 4 THR B C 1
ATOM 2393 O O . THR B 2 4 ? 8.404 3.079 -19.729 1.00 11.77 4 THR B O 1
ATOM 2397 N N . THR B 2 5 ? 8.399 2.861 -17.499 1.00 13.59 5 THR B N 1
ATOM 2398 C CA . THR B 2 5 ? 7.609 1.639 -17.473 1.00 13.13 5 THR B CA 1
ATOM 2399 C C . THR B 2 5 ? 6.128 1.949 -17.552 1.00 11.92 5 THR B C 1
ATOM 2400 O O . THR B 2 5 ? 5.618 2.837 -16.867 1.00 13.30 5 THR B O 1
ATOM 2404 N N . THR B 2 6 ? 5.446 1.201 -18.422 1.00 10.81 6 THR B N 1
ATOM 2405 C CA . THR B 2 6 ? 4.006 1.309 -18.467 1.00 10.05 6 THR B CA 1
ATOM 2406 C C . THR B 2 6 ? 3.340 0.731 -17.231 1.00 10.45 6 THR B C 1
ATOM 2407 O O . THR B 2 6 ? 3.994 -0.001 -16.438 1.00 10.75 6 THR B O 1
ATOM 2411 N N . THR B 2 7 ? 2.049 0.969 -17.079 1.00 10.61 7 THR B N 1
ATOM 2412 C CA . THR B 2 7 ? 1.264 0.320 -16.010 1.00 12.17 7 THR B CA 1
ATOM 2413 C C . THR B 2 7 ? 0.074 -0.422 -16.589 1.00 12.29 7 THR B C 1
ATOM 2414 O O . THR B 2 7 ? 0.083 -0.642 -17.829 1.00 11.58 7 THR B O 1
#